Protein 5FOL (pdb70)

Organism: Cryptosporidium muris (strain RN66) (NCBI:txid441375)

Secondary structure (DSSP, 8-state):
---EEEEEEEEESS--HHHHHHHTT-EEEEEEEES-GGGGGG--EEEE-TT-EEEEEEE-----BS-HHHHHHH--EEEEE-HHHHHHHHHTTSS-EEE--SSS-TTS--EEE-EEEEEEHHHHTT-EEE-SS-S-S-EEEEE-SS--TTSTTSEEEE-TTT-HHHHHHHHHHHH-HHHHHHTT--GGG-PPP---EEBTTTBS-HHHHHHHHTT--STT-HHHHHHHHHHHHHHHHHH-EE-SSTTTTSBHHHHHHHHHHHHHHTTSEEEEE-

Nearest PDB structures (foldseek):
  5fol-assembly1_A  TM=1.004E+00  e=7.568E-63  Cryptosporidium muris RN66
  5fog-assembly4_B  TM=9.788E-01  e=1.312E-56  Cryptosporidium muris RN66
  5fog-assembly3_D  TM=9.801E-01  e=9.357E-56  Cryptosporidium muris RN66
  5fon-assembly1_A  TM=9.771E-01  e=1.124E-53  Cryptosporidium muris RN66
  5fog-assembly4_C-2  TM=9.565E-01  e=2.348E-53  Cryptosporidium muris RN66

InterPro domains:
  IPR001412 Aminoacyl-tRNA synthetase, class I, conserved site [PS00178] (61-72)
  IPR002300 Aminoacyl-tRNA synthetase, class Ia [PF00133] (33-145)
  IPR002300 Aminoacyl-tRNA synthetase, class Ia [PF00133] (173-796)
  IPR004493 Leucyl-tRNA synthetase, class Ia, archaeal/eukaryotic cytosolic [PTHR45794] (20-1126)
  IPR004493 Leucyl-tRNA synthetase, class Ia, archaeal/eukaryotic cytosolic [TIGR00395] (29-1125)
  IPR009008 Valyl/Leucyl/Isoleucyl-tRNA synthetase, editing domain [G3DSA:3.90.740.10] (254-549)
  IPR009008 Valyl/Leucyl/Isoleucyl-tRNA synthetase, edit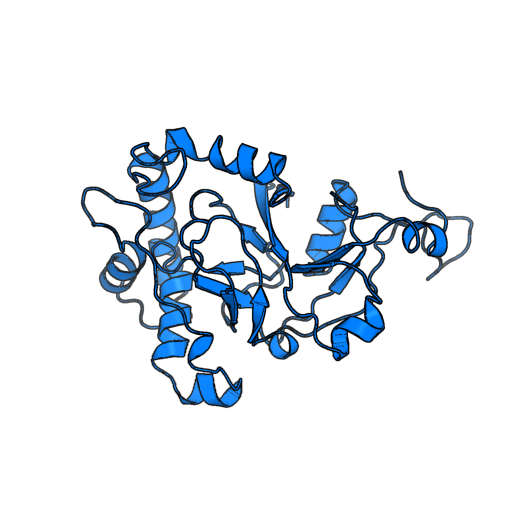ing domain [SSF50677] (276-543)
  IPR009080 Aminoacyl-tRNA synthetase, class Ia, anticodon-binding [SSF47323] (844-948)
  IPR013155 Methionyl/Valyl/Leucyl/Isoleucyl-tRNA synthetase, anticodon-binding [PF08264] (850-950)
  IPR014729 Rossmann-like alpha/beta/alpha sandwich fold [G3DSA:3.40.50.620] (29-794)

Solvent-accessible surface area: 13210 Å² total; per-residue (Å²): 118,110,96,87,10,2,0,0,14,0,83,4,112,127,64,38,136,82,2,22,51,79,1,152,85,32,70,1,21,0,0,0,14,21,68,28,2,1,7,1,15,0,0,0,1,0,0,0,34,5,120,3,77,0,1,2,0,0,0,72,64,173,206,61,20,103,121,105,119,45,0,40,137,86,1,81,6,0,5,0,0,4,78,88,0,0,49,33,0,8,160,69,50,20,2,1,18,19,36,17,223,103,105,72,111,115,115,152,123,47,52,68,16,4,45,30,23,108,2,104,0,86,87,0,22,10,11,22,0,41,18,5,72,13,96,58,99,53,1,31,0,0,1,9,75,55,18,56,40,127,124,4,1,2,2,52,9,0,7,0,0,3,28,2,20,8,39,0,0,6,59,6,0,110,90,90,73,154,25,53,132,147,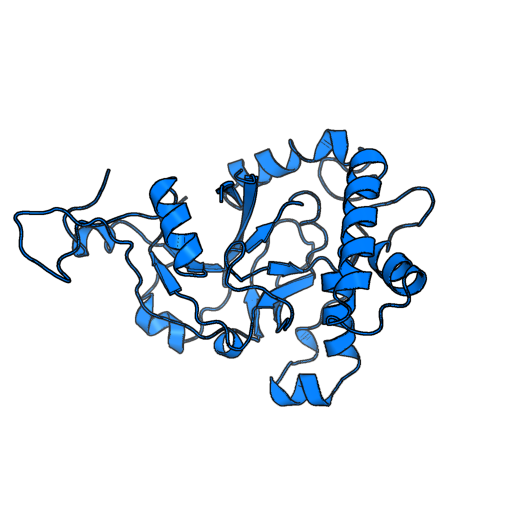26,82,12,112,110,117,32,26,32,95,41,34,73,0,0,53,0,90,73,48,25,77,58,1,0,64,76,2,0,85,105,56,147,6,125,22,7,102,37,83,74,85,2,110,97,0,88,101,52,5,79,140,56,0,55,124,81,0,38,0,53,113,42,176,32,60,55,66,75,0,46,86,0,18,89,78,1,24,88,38,0,57,167,85,11,100,0,47,84,0,74,57

Foldseek 3Di:
DKDKWKKFWWWQPDDDPVVCVQLPQATETEIATHPFLVLLQWFAAKEAAQQDKWFFFFWADLPAAADPVVSSVRTRYTYTFHLVQVVLCCVVRGGHWYQDDPDDDDPDGDTGTDTSDMDGLLVQFFGWTQGPNYPDRTATYDYDNPFDSVDTRRMHTAQQLQQLLNVQRLVCVVPDVVRCVVSVPDPVNRGDTDFWKQQPVQGRRNSVVQCVVLVPNHSPPVVSSVVSRVVSVVSQLVRIATCDDPRHRDRNVVCRVVSSVVCSVVSRIDIGMD

B-factor: mean 25.24, std 11.1, range [9.83, 73.79]

Radius of gyration: 19.18 Å; Cα contacts (8 Å, |Δi|>4): 604; chains: 1; bounding box: 37×43×65 Å

Structure (mmCIF, N/CA/C/O backbone):
data_5FOL
#
_entry.id   5FOL
#
_cell.length_a   64.957
_cell.length_b   64.957
_cell.length_c   167.292
_cell.angle_alpha   90.00
_cell.angle_beta   90.00
_cell.angle_gamma   90.00
#
_symmetry.space_group_name_H-M   'P 43 21 2'
#
loop_
_entity.id
_entity.type
_entity.pdbx_description
1 polymer 'LEUCYL-TRNA SYNTHETASE'
2 non-polymer 'PHOSPHATE ION'
3 non-polymer "2'-(L-ISOLEUCYL)AMINO-2'-DEOXYADENOSINE"
4 water water
#
loop_
_atom_site.group_PDB
_atom_site.id
_atom_site.type_symbol
_atom_site.label_atom_id
_atom_site.label_alt_id
_atom_site.label_comp_id
_atom_site.label_asym_id
_atom_site.label_entity_id
_atom_site.label_seq_id
_atom_site.pdbx_PDB_ins_code
_atom_site.Cartn_x
_atom_site.Cartn_y
_atom_site.Cartn_z
_atom_site.occupancy
_atom_site.B_iso_or_equiv
_atom_site.auth_seq_id
_atom_site.auth_comp_id
_atom_site.auth_asym_id
_atom_site.auth_atom_id
_atom_site.pdbx_PDB_model_num
ATOM 1 N N . GLY A 1 4 ? 2.550 11.626 7.621 1.00 47.31 254 GLY A N 1
ATOM 2 C CA . GLY A 1 4 ? 3.253 12.531 8.585 1.00 41.27 254 GLY A CA 1
ATOM 3 C C . GLY A 1 4 ? 4.669 12.078 8.923 1.00 37.34 254 GLY A C 1
ATOM 4 O O . GLY A 1 4 ? 4.842 11.121 9.685 1.00 38.29 254 GLY A O 1
ATOM 5 N N . PRO A 1 5 ? 5.695 12.752 8.371 1.00 31.80 255 PRO A N 1
ATOM 6 C CA . PRO A 1 5 ? 7.060 12.293 8.661 1.00 28.20 255 PRO A CA 1
ATOM 7 C C . PRO A 1 5 ? 7.570 12.540 10.097 1.00 23.25 255 PRO A C 1
ATOM 8 O O . PRO A 1 5 ? 7.065 13.388 10.828 1.00 20.94 255 PRO A O 1
ATOM 12 N N . GLN A 1 6 ? 8.591 11.772 10.470 1.00 23.35 256 GLN A N 1
ATOM 13 C CA . GLN A 1 6 ? 9.273 11.936 11.730 1.00 24.18 256 GLN A CA 1
ATOM 14 C C . GLN A 1 6 ? 10.727 12.275 11.489 1.00 22.08 256 GLN A C 1
ATOM 15 O O . GLN A 1 6 ? 11.295 11.890 10.472 1.00 21.97 256 GLN A O 1
ATOM 21 N N . GLU A 1 7 ? 11.289 13.041 12.393 1.00 19.03 257 GLU A N 1
ATOM 22 C CA . GLU A 1 7 ? 12.667 13.468 12.326 1.00 18.65 257 GLU A CA 1
ATOM 23 C C . GLU A 1 7 ? 13.469 12.546 13.254 1.00 18.74 257 GLU A C 1
ATOM 24 O O . GLU A 1 7 ? 13.071 12.326 14.414 1.00 21.77 257 GLU A O 1
ATOM 30 N N . TYR A 1 8 ? 14.544 11.995 12.725 1.00 15.10 258 TYR A N 1
ATOM 31 C CA . TYR A 1 8 ? 15.463 11.158 13.446 1.00 14.29 258 TYR A CA 1
ATOM 32 C C . TYR A 1 8 ? 16.844 11.821 13.427 1.00 12.72 258 TYR A C 1
ATOM 33 O O . TYR A 1 8 ? 17.128 12.718 12.620 1.00 12.08 258 TYR A O 1
ATOM 42 N N . THR A 1 9 ? 17.726 11.297 14.256 1.00 11.67 259 THR A N 1
ATOM 43 C CA . THR A 1 9 ? 19.136 11.540 14.112 1.00 11.89 259 THR A CA 1
ATOM 44 C C . THR A 1 9 ? 19.761 10.238 13.640 1.00 11.77 259 THR A C 1
ATOM 45 O O . THR A 1 9 ? 19.503 9.192 14.222 1.00 11.34 259 THR A O 1
ATOM 49 N N . LEU A 1 10 ? 20.499 10.280 12.538 1.00 10.56 260 LEU A N 1
ATOM 50 C CA . LEU A 1 10 ? 21.227 9.109 12.079 1.00 13.02 260 LEU A CA 1
ATOM 51 C C . LEU A 1 10 ? 22.590 9.166 12.752 1.00 12.71 260 LEU A C 1
ATOM 52 O O . LEU A 1 10 ? 23.268 10.154 12.577 1.00 14.47 260 LEU A O 1
ATOM 57 N N . ILE A 1 11 ? 22.953 8.128 13.460 1.00 11.39 261 ILE A N 1
ATOM 58 C CA . ILE A 1 11 ? 24.209 8.019 14.173 1.00 11.92 261 ILE A CA 1
ATOM 59 C C . ILE A 1 11 ? 25.153 7.166 13.340 1.00 11.97 261 ILE A C 1
ATOM 60 O O . ILE A 1 11 ? 24.748 6.054 12.919 1.00 12.13 261 ILE A O 1
ATOM 65 N N . LYS A 1 12 ? 26.371 7.671 13.098 1.00 11.33 262 LYS A N 1
ATOM 66 C CA . LYS A 1 12 ? 27.368 6.962 12.298 1.00 11.50 262 LYS A CA 1
ATOM 67 C C . LYS A 1 12 ? 28.325 6.211 13.239 1.00 11.58 262 LYS A C 1
ATOM 68 O O . LYS A 1 12 ? 28.959 6.848 14.088 1.00 10.51 262 LYS A O 1
ATOM 74 N N . LEU A 1 13 ? 28.318 4.870 13.158 1.00 11.37 263 LEU A N 1
ATOM 75 C CA . LEU A 1 13 ? 29.210 3.989 13.924 1.00 12.04 263 LEU A CA 1
ATOM 76 C C . LEU A 1 13 ? 30.261 3.460 12.976 1.00 12.03 263 LEU A C 1
ATOM 77 O O . LEU A 1 13 ? 29.944 2.731 12.012 1.00 10.41 263 LEU A O 1
ATOM 82 N N . LYS A 1 14 ? 31.493 3.897 13.199 1.00 12.59 264 LYS A N 1
ATOM 83 C CA . LYS A 1 14 ? 32.576 3.567 12.262 1.00 13.83 264 LYS A CA 1
ATOM 84 C C . LYS A 1 14 ? 33.041 2.128 12.436 1.00 14.01 264 LYS A C 1
ATOM 85 O O . LYS A 1 14 ? 33.396 1.751 13.549 1.00 12.74 264 LYS A O 1
ATOM 91 N N . ILE A 1 15 ? 33.069 1.329 11.364 1.00 14.48 265 ILE A N 1
ATOM 92 C CA . ILE A 1 15 ? 33.717 -0.017 11.444 1.00 17.28 265 ILE A CA 1
ATOM 93 C C . ILE A 1 15 ? 35.219 0.182 11.714 1.00 16.70 265 ILE A C 1
ATOM 94 O O . ILE A 1 15 ? 35.919 0.830 10.938 1.00 16.00 265 ILE A O 1
ATOM 99 N N . HIS A 1 16 ? 35.700 -0.342 12.850 1.00 17.58 266 HIS A N 1
ATOM 100 C CA . HIS A 1 16 ? 37.093 -0.176 13.255 1.00 19.07 266 HIS A CA 1
ATOM 101 C C . HIS A 1 16 ? 38.054 -1.172 12.548 1.00 20.64 266 HIS A C 1
ATOM 102 O O . HIS A 1 16 ? 39.221 -0.861 12.339 1.00 21.25 266 HIS A O 1
ATOM 109 N N . LEU A 1 17 ? 37.569 -2.375 12.300 1.00 22.18 267 LEU A N 1
ATOM 110 C CA . LEU A 1 17 ? 38.295 -3.401 11.519 1.00 24.47 267 LEU A CA 1
ATOM 111 C C . LEU A 1 17 ? 37.383 -3.962 10.461 1.00 22.39 267 LEU A C 1
ATOM 112 O O . LEU A 1 17 ? 36.431 -4.655 10.772 1.00 20.91 267 LEU A O 1
ATOM 117 N N . ILE A 1 18 ? 37.658 -3.655 9.206 1.00 24.65 268 ILE A N 1
ATOM 118 C CA . ILE A 1 18 ? 36.779 -4.057 8.110 1.00 25.64 268 ILE A CA 1
ATOM 119 C C . ILE A 1 18 ? 37.106 -5.502 7.754 1.00 26.72 268 ILE A C 1
ATOM 120 O O . ILE A 1 18 ? 38.254 -5.779 7.431 1.00 26.83 268 ILE A O 1
ATOM 125 N N . PRO A 1 19 ? 36.128 -6.413 7.836 1.00 26.62 269 PRO A N 1
ATOM 126 C CA . PRO A 1 19 ? 36.399 -7.811 7.477 1.00 30.35 269 PRO A CA 1
ATOM 127 C C . PRO A 1 19 ? 36.603 -7.995 5.956 1.00 33.91 269 PRO A C 1
ATOM 128 O O . PRO A 1 19 ? 36.099 -7.188 5.165 1.00 29.44 269 PRO A O 1
ATOM 132 N N . GLU A 1 20 ? 37.333 -9.042 5.544 1.00 39.71 270 GLU A N 1
ATOM 133 C CA . GLU A 1 20 ? 37.724 -9.189 4.116 1.00 41.82 270 GLU A CA 1
ATOM 134 C C . GLU A 1 20 ? 36.515 -9.301 3.198 1.00 37.90 270 GLU A C 1
ATOM 135 O O . GLU A 1 20 ? 36.506 -8.715 2.117 1.00 40.96 270 GLU A O 1
ATOM 141 N N . PHE A 1 21 ? 35.479 -10.017 3.630 1.00 35.82 271 PHE A N 1
ATOM 142 C CA . PHE A 1 21 ? 34.278 -10.146 2.812 1.00 36.07 271 PHE A CA 1
ATOM 143 C C . PHE A 1 21 ? 33.664 -8.769 2.422 1.00 38.04 271 PHE A C 1
ATOM 144 O O . PHE A 1 21 ? 33.094 -8.635 1.341 1.00 38.24 271 PHE A O 1
ATOM 152 N N . LEU A 1 22 ? 33.777 -7.753 3.289 1.00 35.48 272 LEU A N 1
ATOM 153 C CA . LEU A 1 22 ? 33.419 -6.355 2.919 1.00 32.90 272 LEU A CA 1
ATOM 154 C C . LEU A 1 22 ? 34.527 -5.631 2.162 1.00 29.65 272 LEU A C 1
ATOM 155 O O . LEU A 1 22 ? 34.242 -4.894 1.217 1.00 28.37 272 LEU A O 1
ATOM 160 N N . GLY A 1 23 ? 35.774 -5.811 2.587 1.00 30.24 273 GLY A N 1
ATOM 161 C CA . GLY A 1 23 ? 36.933 -5.080 2.051 1.00 30.99 273 GLY A CA 1
ATOM 162 C C . GLY A 1 23 ? 37.164 -5.249 0.558 1.00 33.35 273 GLY A C 1
ATOM 163 O O . GLY A 1 23 ? 37.546 -4.305 -0.145 1.00 31.12 273 GLY A O 1
ATOM 164 N N . SER A 1 24 ? 36.893 -6.439 0.049 1.00 33.72 274 SER A N 1
ATOM 165 C CA . SER A 1 24 ? 36.970 -6.651 -1.398 1.00 36.22 274 SER A CA 1
ATOM 166 C C . SER A 1 24 ? 35.928 -5.840 -2.203 1.00 36.66 274 SER A C 1
ATOM 167 O O . SER A 1 24 ? 36.168 -5.532 -3.371 1.00 39.34 274 SER A O 1
ATOM 170 N N . ILE A 1 25 ? 34.779 -5.508 -1.599 1.00 29.56 275 ILE A N 1
ATOM 171 C CA . ILE A 1 25 ? 33.749 -4.745 -2.279 1.00 27.38 275 ILE A CA 1
ATOM 172 C C . ILE A 1 25 ? 33.958 -3.240 -2.106 1.00 26.46 275 ILE A C 1
ATOM 173 O O . ILE A 1 25 ? 33.916 -2.496 -3.066 1.00 26.22 275 ILE A O 1
ATOM 178 N N . VAL A 1 26 ? 34.249 -2.797 -0.894 1.00 24.41 276 VAL A N 1
ATOM 179 C CA . VAL A 1 26 ? 34.353 -1.367 -0.643 1.00 25.53 276 VAL A CA 1
ATOM 180 C C . VAL A 1 26 ? 35.715 -0.796 -0.986 1.00 25.92 276 VAL A C 1
ATOM 181 O O . VAL A 1 26 ? 35.827 0.401 -1.113 1.00 24.24 276 VAL A O 1
ATOM 185 N N . LYS A 1 27 ? 36.725 -1.656 -1.144 1.00 30.03 277 LYS A N 1
ATOM 186 C CA . LYS A 1 27 ? 38.078 -1.272 -1.607 1.00 31.98 277 LYS A CA 1
ATOM 187 C C . LYS A 1 27 ? 38.703 -0.009 -1.020 1.00 30.47 277 LYS A C 1
ATOM 188 O O . LYS A 1 27 ? 38.902 0.964 -1.734 1.00 35.39 277 LYS A O 1
ATOM 194 N N . GLY A 1 28 ? 39.040 -0.029 0.258 1.00 31.21 278 GLY A N 1
ATOM 195 C CA . GLY A 1 28 ? 39.744 1.102 0.872 1.00 29.71 278 GLY A CA 1
ATOM 196 C C . GLY A 1 28 ? 38.862 2.197 1.483 1.00 28.33 278 GLY A C 1
ATOM 197 O O . GLY A 1 28 ? 39.359 3.060 2.177 1.00 27.98 278 GLY A O 1
ATOM 198 N N . ARG A 1 29 ? 37.564 2.186 1.199 1.00 23.60 279 ARG A N 1
ATOM 199 C CA . ARG A 1 29 ? 36.656 3.221 1.711 1.00 22.24 279 ARG A CA 1
ATOM 200 C C . ARG A 1 29 ? 36.381 3.060 3.219 1.00 21.21 279 ARG A C 1
ATOM 201 O O . ARG A 1 29 ? 36.423 1.960 3.731 1.00 20.80 279 ARG A O 1
ATOM 209 N N . GLU A 1 30 ? 36.154 4.172 3.912 1.00 20.25 280 GLU A N 1
ATOM 210 C CA . GLU A 1 30 ? 35.636 4.166 5.301 1.00 21.59 280 GLU A CA 1
ATOM 211 C C . GLU A 1 30 ? 34.229 3.601 5.285 1.00 19.45 280 GLU A C 1
ATOM 212 O O . GLU A 1 30 ? 33.441 3.973 4.406 1.00 18.70 280 GLU A O 1
ATOM 218 N N . VAL A 1 31 ? 33.875 2.790 6.262 1.00 15.92 281 VAL A N 1
ATOM 219 C CA . VAL A 1 31 ? 32.562 2.182 6.299 1.00 15.62 281 VAL A CA 1
ATOM 220 C C . VAL A 1 31 ? 31.925 2.447 7.644 1.00 15.06 281 VAL A C 1
ATOM 221 O O . VAL A 1 31 ? 32.556 2.223 8.698 1.00 15.43 281 VAL A O 1
ATOM 225 N N . PHE A 1 32 ? 30.675 2.916 7.606 1.00 13.81 282 PHE A N 1
ATOM 226 C CA . PHE A 1 32 ? 29.907 3.155 8.790 1.00 13.13 282 PHE A CA 1
ATOM 227 C C . PHE A 1 32 ? 28.652 2.352 8.762 1.00 12.94 282 PHE A C 1
ATOM 228 O O . PHE A 1 32 ? 28.039 2.222 7.703 1.00 11.68 282 PHE A O 1
ATOM 236 N N . VAL A 1 33 ? 28.253 1.805 9.915 1.00 12.10 283 VAL A N 1
ATOM 237 C CA . VAL A 1 33 ? 26.924 1.325 10.066 1.00 13.89 283 VAL A CA 1
ATOM 238 C C . VAL A 1 33 ? 26.124 2.494 10.606 1.00 13.51 283 VAL A C 1
ATOM 239 O O . VAL A 1 33 ? 26.524 3.159 11.537 1.00 13.68 283 VAL A O 1
ATOM 243 N N A VAL A 1 34 ? 24.983 2.763 10.004 0.60 13.31 284 VAL A N 1
ATOM 244 N N B VAL A 1 34 ? 24.946 2.699 10.058 0.40 13.03 284 VAL A N 1
ATOM 245 C CA A VAL A 1 34 ? 24.220 3.951 10.381 0.60 12.85 284 VAL A CA 1
ATOM 246 C CA B VAL A 1 34 ? 24.205 3.914 10.319 0.40 12.53 284 VAL A CA 1
ATOM 247 C C A VAL A 1 34 ? 22.890 3.559 10.996 0.60 12.67 284 VAL A C 1
ATOM 248 C C B VAL A 1 34 ? 22.867 3.576 10.967 0.40 12.44 284 VAL A C 1
ATOM 249 O O A VAL A 1 34 ? 22.178 2.695 10.478 0.60 12.34 284 VAL A O 1
ATOM 250 O O B VAL A 1 34 ? 22.112 2.762 10.431 0.40 12.15 284 VAL A O 1
ATOM 257 N N . CYS A 1 35 ? 22.587 4.195 12.109 1.00 11.83 285 CYS A N 1
ATOM 258 C CA . CYS A 1 35 ? 21.423 3.860 12.930 1.00 12.40 285 CYS A CA 1
ATOM 259 C C . CYS A 1 35 ? 20.527 5.056 13.115 1.00 12.94 285 CYS A C 1
ATOM 260 O O . CYS A 1 35 ? 21.031 6.138 13.432 1.00 13.54 285 CYS A O 1
ATOM 263 N N . ALA A 1 36 ? 19.191 4.866 13.060 1.00 11.56 286 ALA A N 1
ATOM 264 C CA . ALA A 1 36 ? 18.262 5.947 13.275 1.00 11.27 286 ALA A CA 1
ATOM 265 C C . ALA A 1 36 ? 17.819 5.958 14.741 1.00 12.42 286 ALA A C 1
ATOM 266 O O . ALA A 1 36 ? 17.486 4.933 15.294 1.00 13.71 286 ALA A O 1
ATOM 268 N N . THR A 1 37 ? 17.816 7.110 15.371 1.00 11.76 287 THR A N 1
ATOM 269 C CA . THR A 1 37 ? 17.353 7.203 16.759 1.00 11.44 287 THR A CA 1
ATOM 270 C C . THR A 1 37 ? 16.563 8.485 16.925 1.00 11.71 287 THR A C 1
ATOM 271 O O . THR A 1 37 ? 16.859 9.507 16.288 1.00 11.35 287 THR A O 1
ATOM 275 N N . LEU A 1 38 ? 15.590 8.441 17.849 1.00 13.26 288 LEU A N 1
ATOM 276 C CA . LEU A 1 38 ? 14.977 9.616 18.375 1.00 14.11 288 LEU A CA 1
ATOM 277 C C . LEU A 1 38 ? 15.702 10.198 19.595 1.00 14.71 288 LEU A C 1
ATOM 278 O O . LEU A 1 38 ? 15.296 11.261 20.065 1.00 13.99 288 LEU A O 1
ATOM 283 N N . ARG A 1 39 ? 16.713 9.497 20.128 1.00 14.00 289 ARG A N 1
ATOM 284 C CA . ARG A 1 39 ? 17.341 9.887 21.425 1.00 14.98 289 ARG A CA 1
ATOM 285 C C . ARG A 1 39 ? 18.861 10.078 21.354 1.00 14.05 289 ARG A C 1
ATOM 286 O O . ARG A 1 39 ? 19.631 9.319 21.980 1.00 14.37 289 ARG A O 1
ATOM 294 N N . PRO A 1 40 ? 19.292 11.125 20.623 1.00 12.92 290 PRO A N 1
ATOM 295 C CA . PRO A 1 40 ? 20.711 11.412 20.515 1.00 13.13 290 PRO A CA 1
ATOM 296 C C . PRO A 1 40 ? 21.396 11.660 21.884 1.00 13.65 290 PRO A C 1
ATOM 297 O O . PRO A 1 40 ? 22.606 11.375 22.036 1.00 14.49 290 PRO A O 1
ATOM 301 N N . GLU A 1 41 ? 20.634 12.151 22.845 1.00 13.48 291 GLU A N 1
ATOM 302 C CA . GLU A 1 41 ? 21.171 12.426 24.183 1.00 15.14 291 GLU A CA 1
ATOM 303 C C . GLU A 1 41 ? 21.620 11.186 24.971 1.00 15.08 291 GLU A C 1
ATOM 304 O O . GLU A 1 41 ? 22.305 11.337 25.991 1.00 16.01 291 GLU A O 1
ATOM 310 N N . THR A 1 42 ? 21.257 9.987 24.512 1.00 13.80 292 THR A N 1
ATOM 311 C CA . THR A 1 42 ? 21.619 8.753 25.191 1.00 13.13 292 THR A CA 1
ATOM 312 C C . THR A 1 42 ? 22.895 8.088 24.664 1.00 12.28 292 THR A C 1
ATOM 313 O O . THR A 1 42 ? 23.178 6.966 25.074 1.00 12.87 292 THR A O 1
ATOM 317 N N . MET A 1 43 ? 23.638 8.753 23.766 1.00 12.50 293 MET A N 1
ATOM 318 C CA . MET A 1 43 ? 24.789 8.138 23.115 1.00 11.89 293 MET A CA 1
ATOM 319 C C . MET A 1 43 ? 25.875 7.814 24.120 1.00 11.87 293 MET A C 1
ATOM 320 O O . MET A 1 43 ? 26.637 6.882 23.913 1.00 10.96 293 MET A O 1
ATOM 325 N N . TYR A 1 44 ? 25.891 8.543 25.237 1.00 11.69 294 TYR A N 1
ATOM 326 C CA . TYR A 1 44 ? 26.780 8.195 26.347 1.00 12.00 294 TYR A CA 1
ATOM 327 C C . TYR A 1 44 ? 26.653 6.782 26.864 1.00 12.18 294 TYR A C 1
ATOM 328 O O . TYR A 1 44 ? 27.585 6.311 27.534 1.00 12.95 294 TYR A O 1
ATOM 337 N N . GLY A 1 45 ? 25.498 6.145 26.678 1.00 11.45 295 GLY A N 1
ATOM 338 C CA . GLY A 1 45 ? 25.250 4.843 27.230 1.00 12.44 295 GLY A CA 1
ATOM 339 C C . GLY A 1 45 ? 25.289 3.673 26.264 1.00 12.83 295 GLY A C 1
ATOM 340 O O . GLY A 1 45 ? 24.909 2.567 26.645 1.00 12.78 295 GLY A O 1
ATOM 341 N N . GLN A 1 46 ? 25.784 3.878 25.042 1.00 12.80 296 GLN A N 1
ATOM 342 C CA . GLN A 1 46 ? 25.879 2.775 24.094 1.00 11.92 296 GLN A CA 1
ATOM 343 C C . GLN A 1 46 ? 26.827 1.664 24.553 1.00 12.80 296 GLN A C 1
ATOM 344 O O . GLN A 1 46 ? 27.991 1.923 24.917 1.00 11.99 296 GLN A O 1
ATOM 350 N N . THR A 1 47 ? 26.310 0.452 24.495 1.00 13.14 297 THR A N 1
ATOM 351 C CA . THR A 1 47 ? 27.021 -0.751 24.895 1.00 14.49 297 THR A CA 1
ATOM 352 C C . THR A 1 47 ? 27.318 -1.699 23.749 1.00 15.23 297 THR A C 1
ATOM 353 O O . THR A 1 47 ? 28.226 -2.514 23.828 1.00 15.13 297 THR A O 1
ATOM 357 N N . ASN A 1 48 ? 26.520 -1.599 22.695 1.00 14.73 298 ASN A N 1
ATOM 358 C CA . ASN A 1 48 ? 26.633 -2.467 21.526 1.00 15.14 298 ASN A CA 1
ATOM 359 C C . ASN A 1 48 ? 25.767 -1.854 20.413 1.00 15.13 298 ASN A C 1
ATOM 360 O O . ASN A 1 48 ? 25.112 -0.824 20.633 1.00 14.29 298 ASN A O 1
ATOM 365 N N . CYS A 1 49 ? 25.737 -2.514 19.251 1.00 15.35 299 CYS A N 1
ATOM 366 C CA . CYS A 1 49 ? 24.867 -2.152 18.129 1.00 15.09 299 CYS A CA 1
ATOM 367 C C . CYS A 1 49 ? 23.979 -3.379 17.854 1.00 15.98 299 CYS A C 1
ATOM 368 O O . CYS A 1 49 ? 24.378 -4.476 18.183 1.00 18.18 299 CYS A O 1
ATOM 371 N N . TRP A 1 50 ? 22.769 -3.166 17.337 1.00 15.99 300 TRP A N 1
ATOM 372 C CA . TRP A 1 50 ? 21.833 -4.233 16.984 1.00 16.31 300 TRP A CA 1
ATOM 373 C C . TRP A 1 50 ? 21.606 -4.295 15.468 1.00 17.57 300 TRP A C 1
ATOM 374 O O . TRP A 1 50 ? 21.525 -3.260 14.801 1.00 14.37 300 TRP A O 1
ATOM 385 N N . ILE A 1 51 ? 21.489 -5.516 14.949 1.00 17.26 301 ILE A N 1
ATOM 386 C CA . ILE A 1 51 ? 21.117 -5.760 13.596 1.00 19.28 301 ILE A CA 1
ATOM 387 C C . ILE A 1 51 ? 20.107 -6.954 13.563 1.00 21.38 301 ILE A C 1
ATOM 388 O O . ILE A 1 51 ? 20.050 -7.784 14.504 1.00 19.67 301 ILE A O 1
ATOM 393 N N . LEU A 1 52 ? 19.285 -6.993 12.529 1.00 22.07 302 LEU A N 1
ATOM 394 C CA . LEU A 1 52 ? 18.400 -8.128 12.276 1.00 22.07 302 LEU A CA 1
ATOM 395 C C . LEU A 1 52 ? 19.186 -9.184 11.506 1.00 21.50 302 LEU A C 1
ATOM 396 O O . LEU A 1 52 ? 19.538 -8.951 10.395 1.00 21.58 302 LEU A O 1
ATOM 401 N N . PRO A 1 53 ? 19.493 -10.356 12.115 1.00 22.95 303 PRO A N 1
ATOM 402 C CA . PRO A 1 53 ? 20.310 -11.399 11.470 1.00 23.21 303 PRO A CA 1
ATOM 403 C C . PRO A 1 53 ? 19.909 -11.759 10.016 1.00 20.65 303 PRO A C 1
ATOM 404 O O . PRO A 1 53 ? 20.789 -11.885 9.175 1.00 20.37 303 PRO A O 1
ATOM 408 N N . ASP A 1 54 ? 18.609 -11.845 9.741 1.00 23.58 304 ASP A N 1
ATOM 409 C CA . ASP A 1 54 ? 18.107 -12.129 8.397 1.00 26.12 304 ASP A CA 1
ATOM 410 C C . ASP A 1 54 ? 17.798 -10.874 7.573 1.00 25.11 304 ASP A C 1
ATOM 411 O O . ASP A 1 54 ? 17.339 -10.975 6.439 1.00 23.16 304 ASP A O 1
ATOM 416 N N . GLY A 1 55 ? 18.054 -9.688 8.126 1.00 23.47 305 GLY A N 1
ATOM 417 C CA . GLY A 1 55 ? 17.890 -8.451 7.360 1.00 21.90 305 GLY A CA 1
ATOM 418 C C . GLY A 1 55 ? 18.932 -8.412 6.287 1.00 18.78 305 GLY A C 1
ATOM 419 O O . GLY A 1 55 ? 20.066 -8.843 6.481 1.00 19.56 305 GLY A O 1
ATOM 420 N N . GLU A 1 56 ? 18.555 -7.905 5.123 1.00 21.17 306 GLU A N 1
ATOM 421 C CA . GLU A 1 56 ? 19.460 -7.819 4.010 1.00 19.83 306 GLU A CA 1
ATOM 422 C C . GLU A 1 56 ? 19.704 -6.313 3.760 1.00 20.83 306 GLU A C 1
ATOM 423 O O . GLU A 1 56 ? 18.769 -5.591 3.458 1.00 21.79 306 GLU A O 1
ATOM 429 N N . TYR A 1 57 ? 20.951 -5.885 3.910 1.00 17.12 307 TYR A N 1
ATOM 430 C CA . TYR A 1 57 ? 21.332 -4.493 3.954 1.00 17.56 307 TYR A CA 1
ATOM 431 C C . TYR A 1 57 ? 22.156 -4.154 2.727 1.00 16.87 307 TYR A C 1
ATOM 432 O O . TYR A 1 57 ? 22.774 -5.056 2.131 1.00 17.18 307 TYR A O 1
ATOM 441 N N . ASP A 1 58 ? 22.176 -2.867 2.341 1.00 15.32 308 ASP A N 1
ATOM 442 C CA . ASP A 1 58 ? 23.032 -2.423 1.243 1.00 15.86 308 ASP A CA 1
ATOM 443 C C . ASP A 1 58 ? 24.313 -1.814 1.715 1.00 15.32 308 ASP A C 1
ATOM 444 O O . ASP A 1 58 ? 24.390 -1.267 2.825 1.00 15.79 308 ASP A O 1
ATOM 449 N N . LEU A 1 59 ? 25.331 -1.907 0.880 1.00 14.88 309 LEU A N 1
ATOM 450 C CA . LEU A 1 59 ? 26.571 -1.148 1.016 1.00 14.89 309 LEU A CA 1
ATOM 451 C C . LEU A 1 59 ? 26.502 0.104 0.136 1.00 15.06 309 LEU A C 1
ATOM 452 O O . LEU A 1 59 ? 26.799 0.058 -1.035 1.00 14.58 309 LEU A O 1
ATOM 457 N N . VAL A 1 60 ? 26.081 1.230 0.724 1.00 14.48 310 VAL A N 1
ATOM 458 C CA . VAL A 1 60 ? 25.696 2.430 -0.066 1.00 13.30 310 VAL A CA 1
ATOM 459 C C . VAL A 1 60 ? 26.824 3.412 -0.131 1.00 12.76 310 VAL A C 1
ATOM 460 O O . VAL A 1 60 ? 27.329 3.848 0.904 1.00 12.46 310 VAL A O 1
ATOM 464 N N . LEU A 1 61 ? 27.199 3.832 -1.335 1.00 13.89 311 LEU A N 1
ATOM 465 C CA . LEU A 1 61 ? 28.229 4.861 -1.452 1.00 14.28 311 LEU A CA 1
ATOM 466 C C . LEU A 1 61 ? 27.651 6.175 -0.858 1.00 13.87 311 LEU A C 1
ATOM 467 O O . LEU A 1 61 ? 26.548 6.520 -1.160 1.00 13.17 311 LEU A O 1
ATOM 472 N N . ALA A 1 62 ? 28.417 6.893 -0.045 1.00 14.90 312 ALA A N 1
ATOM 473 C CA . ALA A 1 62 ? 27.937 8.064 0.695 1.00 14.76 312 ALA A CA 1
ATOM 474 C C . ALA A 1 62 ? 28.881 9.235 0.491 1.00 16.62 312 ALA A C 1
ATOM 475 O O . ALA A 1 62 ? 30.055 9.051 0.169 1.00 14.96 312 ALA A O 1
ATOM 477 N N . PHE A 1 63 ? 28.364 10.439 0.693 1.00 18.22 313 PHE A N 1
ATOM 478 C CA . PHE A 1 63 ? 29.206 11.642 0.645 1.00 19.59 313 PHE A CA 1
ATOM 479 C C . PHE A 1 63 ? 30.122 11.676 1.870 1.00 20.43 313 PHE A C 1
ATOM 480 O O . PHE A 1 63 ? 29.726 11.247 2.979 1.00 20.53 313 PHE A O 1
ATOM 488 N N . ASP A 1 64 ? 31.354 12.137 1.658 1.00 22.43 314 ASP A N 1
ATOM 489 C CA . ASP A 1 64 ? 32.350 12.293 2.712 1.00 25.57 314 ASP A CA 1
ATOM 490 C C . ASP A 1 64 ? 31.932 13.482 3.554 1.00 28.15 314 ASP A C 1
ATOM 491 O O . ASP A 1 64 ? 31.215 14.359 3.092 1.00 29.32 314 ASP A O 1
ATOM 496 N N . GLN A 1 65 ? 32.391 13.517 4.783 1.00 34.83 315 GLN A N 1
ATOM 497 C CA . GLN A 1 65 ? 31.925 14.502 5.766 1.00 40.92 315 GLN A CA 1
ATOM 498 C C . GLN A 1 65 ? 31.770 15.953 5.248 1.00 44.20 315 GLN A C 1
ATOM 499 O O . GLN A 1 65 ? 32.691 16.516 4.640 1.00 49.00 315 GLN A O 1
ATOM 505 N N . LYS A 1 80 ? 22.070 17.944 -7.109 1.00 41.91 330 LYS A N 1
ATOM 506 C CA . LYS A 1 80 ? 22.889 17.410 -8.218 1.00 45.30 330 LYS A CA 1
ATOM 507 C C . LYS A 1 80 ? 23.096 15.866 -8.299 1.00 39.39 330 LYS A C 1
ATOM 508 O O . LYS A 1 80 ? 23.531 15.204 -7.355 1.00 35.64 330 LYS A O 1
ATOM 514 N N . ILE A 1 81 ? 22.837 15.334 -9.486 1.00 35.44 331 ILE A N 1
ATOM 515 C CA . ILE A 1 81 ? 22.751 13.908 -9.730 1.00 29.24 331 ILE A CA 1
ATOM 516 C C . ILE A 1 81 ? 23.894 13.640 -10.692 1.00 28.07 331 ILE A C 1
ATOM 517 O O . ILE A 1 81 ? 24.054 14.327 -11.695 1.00 27.14 331 ILE A O 1
ATOM 522 N N . PHE A 1 82 ? 24.718 12.657 -10.377 1.00 24.83 332 PHE A N 1
ATOM 523 C CA . PHE A 1 82 ? 25.912 12.381 -11.176 1.00 24.01 332 PHE A CA 1
ATOM 524 C C . PHE A 1 82 ? 25.562 11.622 -12.462 1.00 23.50 332 PHE A C 1
ATOM 525 O O . PHE A 1 82 ? 24.621 10.834 -12.498 1.00 20.75 332 PHE A O 1
ATOM 533 N N . ASP A 1 83 ? 26.292 11.890 -13.545 1.00 23.04 333 ASP A N 1
ATOM 534 C CA . ASP A 1 83 ? 26.027 11.216 -14.821 1.00 23.47 333 ASP A CA 1
ATOM 535 C C . ASP A 1 83 ? 26.774 9.922 -14.917 1.00 21.87 333 ASP A C 1
ATOM 536 O O . ASP A 1 83 ? 26.292 8.972 -15.579 1.00 23.33 333 ASP A O 1
ATOM 541 N N . LYS A 1 84 ? 27.916 9.843 -14.251 1.00 19.91 334 LYS A N 1
ATOM 542 C CA . LYS A 1 84 ? 28.729 8.672 -14.341 1.00 21.17 334 LYS A CA 1
ATOM 543 C C . LYS A 1 84 ? 28.967 8.019 -12.982 1.00 19.76 334 LYS A C 1
ATOM 544 O O . LYS A 1 84 ? 29.361 8.685 -12.031 1.00 18.75 334 LYS A O 1
ATOM 550 N N . TYR A 1 85 ? 28.778 6.701 -12.958 1.00 18.24 335 TYR A N 1
ATOM 551 C CA . TYR A 1 85 ? 29.166 5.805 -11.857 1.00 18.26 335 TYR A CA 1
ATOM 552 C C . TYR A 1 85 ? 30.620 5.966 -11.476 1.00 18.82 335 TYR A C 1
ATOM 553 O O . TYR A 1 85 ? 30.952 6.098 -10.302 1.00 17.79 335 TYR A O 1
ATOM 562 N N . GLU A 1 86 ? 31.483 6.018 -12.485 1.00 17.78 336 GLU A N 1
ATOM 563 C CA . GLU A 1 86 ? 32.934 6.159 -12.242 1.00 19.21 336 GLU A CA 1
ATOM 564 C C . GLU A 1 86 ? 33.299 7.439 -11.473 1.00 19.30 336 GLU A C 1
ATOM 565 O O . GLU A 1 86 ? 34.181 7.394 -10.620 1.00 18.93 336 GLU A O 1
ATOM 571 N N . ASP A 1 87 ? 32.661 8.564 -11.802 1.00 20.07 337 ASP A N 1
ATOM 572 C CA . ASP A 1 87 ? 32.964 9.813 -11.115 1.00 23.00 337 ASP A CA 1
ATOM 573 C C . ASP A 1 87 ? 32.492 9.749 -9.697 1.00 22.16 337 ASP A C 1
ATOM 574 O O . ASP A 1 87 ? 33.167 10.241 -8.808 1.00 24.07 337 ASP A O 1
ATOM 579 N N . THR A 1 88 ? 31.338 9.141 -9.469 1.00 21.33 338 THR A N 1
ATOM 580 C CA . THR A 1 88 ? 30.818 9.049 -8.143 1.00 22.91 338 THR A CA 1
ATOM 581 C C . THR A 1 88 ? 31.729 8.159 -7.290 1.00 20.31 338 THR A C 1
ATOM 582 O O . THR A 1 88 ? 32.046 8.507 -6.141 1.00 21.68 338 THR A O 1
ATOM 586 N N . MET A 1 89 ? 32.181 7.047 -7.878 1.00 18.22 339 MET A N 1
ATOM 587 C CA . MET A 1 89 ? 33.094 6.136 -7.216 1.00 19.38 339 MET A CA 1
ATOM 588 C C . MET A 1 89 ? 34.432 6.805 -6.856 1.00 21.59 339 MET A C 1
ATOM 589 O O . MET A 1 89 ? 34.975 6.501 -5.815 1.00 21.07 339 MET A O 1
ATOM 594 N N A LYS A 1 90 ? 34.933 7.715 -7.698 0.50 22.76 340 LYS A N 1
ATOM 595 N N B LYS A 1 90 ? 34.930 7.712 -7.704 0.50 23.53 340 LYS A N 1
ATOM 596 C CA A LYS A 1 90 ? 36.204 8.400 -7.404 0.50 24.95 340 LYS A CA 1
ATOM 597 C CA B LYS A 1 90 ? 36.195 8.418 -7.424 0.50 26.55 340 LYS A CA 1
ATOM 598 C C A LYS A 1 90 ? 36.003 9.487 -6.348 0.50 25.41 340 LYS A C 1
ATOM 599 C C B LYS A 1 90 ? 35.997 9.478 -6.345 0.50 26.35 340 LYS A C 1
ATOM 600 O O A LYS A 1 90 ? 36.909 9.748 -5.583 0.50 28.79 340 LYS A O 1
ATOM 601 O O B LYS A 1 90 ? 36.892 9.701 -5.554 0.50 29.90 340 LYS A O 1
ATOM 612 N N . GLU A 1 91 ? 34.826 10.112 -6.307 1.00 24.93 341 GLU A N 1
ATOM 613 C CA . GLU A 1 91 ? 34.575 11.240 -5.391 1.00 28.20 341 GLU A CA 1
ATOM 614 C C . GLU A 1 91 ? 34.119 10.891 -3.987 1.00 26.15 341 GLU A C 1
ATOM 615 O O . GLU A 1 91 ? 34.135 11.759 -3.083 1.00 23.48 341 GLU A O 1
ATOM 621 N N . CYS A 1 92 ? 33.663 9.656 -3.805 1.00 24.12 342 CYS A N 1
ATOM 622 C CA . CYS A 1 92 ? 33.085 9.245 -2.550 1.00 21.21 342 CYS A CA 1
ATOM 623 C C . CYS A 1 92 ? 33.974 8.159 -1.960 1.00 20.86 342 CYS A C 1
ATOM 624 O O . CYS A 1 92 ? 34.180 7.131 -2.564 1.00 20.25 342 CYS A O 1
ATOM 627 N N . ASN A 1 93 ? 34.480 8.402 -0.749 1.00 19.46 343 ASN A N 1
ATOM 628 C CA . ASN A 1 93 ? 35.386 7.494 -0.076 1.00 20.33 343 ASN A CA 1
ATOM 629 C C . ASN A 1 93 ? 34.723 6.849 1.152 1.00 19.23 343 ASN A C 1
ATOM 630 O O . ASN A 1 93 ? 35.401 6.381 2.062 1.00 18.44 343 ASN A O 1
ATOM 635 N N . THR A 1 94 ? 33.396 6.855 1.175 1.00 19.16 344 THR A N 1
ATOM 636 C CA . THR A 1 94 ? 32.648 6.465 2.360 1.00 18.55 344 THR A CA 1
ATOM 637 C C . THR A 1 94 ? 31.515 5.545 1.914 1.00 17.33 344 THR A C 1
ATOM 638 O O . THR A 1 94 ? 30.887 5.768 0.873 1.00 16.51 344 THR A O 1
ATOM 642 N N . VAL A 1 95 ? 31.261 4.526 2.719 1.00 15.14 345 VAL A N 1
ATOM 643 C CA . VAL A 1 95 ? 30.132 3.635 2.535 1.00 15.34 345 VAL A CA 1
ATOM 644 C C . VAL A 1 95 ? 29.289 3.603 3.823 1.00 13.32 345 VAL A C 1
ATOM 645 O O . VAL A 1 95 ? 29.834 3.514 4.920 1.00 12.90 345 VAL A O 1
ATOM 649 N N . TYR A 1 96 ? 27.978 3.612 3.660 1.00 12.18 346 TYR A N 1
ATOM 650 C CA . TYR A 1 96 ? 27.020 3.414 4.732 1.00 11.81 346 TYR A CA 1
ATOM 651 C C . TYR A 1 96 ? 26.310 2.074 4.566 1.00 11.85 346 TYR A C 1
ATOM 652 O O . TYR A 1 96 ? 25.800 1.766 3.503 1.00 10.99 346 TYR A O 1
ATOM 661 N N . ILE A 1 97 ? 26.319 1.270 5.618 1.00 10.93 347 ILE A N 1
ATOM 662 C CA . ILE A 1 97 ? 25.500 0.070 5.659 1.00 11.62 347 ILE A CA 1
ATOM 663 C C . ILE A 1 97 ? 24.153 0.434 6.210 1.00 11.73 347 ILE A C 1
ATOM 664 O O . ILE A 1 97 ? 24.063 0.926 7.329 1.00 11.47 347 ILE A O 1
ATOM 669 N N . CYS A 1 98 ? 23.110 0.163 5.427 1.00 11.23 348 CYS A N 1
ATOM 670 C CA . CYS A 1 98 ? 21.749 0.515 5.763 1.00 12.34 348 CYS A CA 1
ATOM 671 C C . CYS A 1 98 ? 20.801 -0.192 4.831 1.00 12.35 348 CYS A C 1
ATOM 672 O O . CYS A 1 98 ? 21.221 -0.705 3.792 1.00 12.62 348 CYS A O 1
ATOM 675 N N . SER A 1 99 ? 19.529 -0.171 5.191 1.00 13.70 349 SER A N 1
ATOM 676 C CA . SER A 1 99 ? 18.480 -0.711 4.315 1.00 13.78 349 SER A CA 1
ATOM 677 C C . SER A 1 99 ? 18.370 0.122 3.020 1.00 14.62 349 SER A C 1
ATOM 678 O O . SER A 1 99 ? 18.551 1.360 3.004 1.00 13.94 349 SER A O 1
ATOM 681 N N . GLU A 1 100 ? 18.011 -0.524 1.913 1.00 15.04 350 GLU A N 1
ATOM 682 C CA . GLU A 1 100 ? 17.938 0.223 0.648 1.00 15.84 350 GLU A CA 1
ATOM 683 C C . GLU A 1 100 ? 16.923 1.317 0.724 1.00 15.42 350 GLU A C 1
ATOM 684 O O . GLU A 1 100 ? 17.075 2.390 0.138 1.00 15.53 350 GLU A O 1
ATOM 690 N N . ARG A 1 101 ? 15.837 1.001 1.419 1.00 16.02 351 ARG A N 1
ATOM 691 C CA . ARG A 1 101 ? 14.741 1.912 1.655 1.00 17.21 351 ARG A CA 1
ATOM 692 C C . ARG A 1 101 ? 15.235 3.244 2.286 1.00 15.44 351 ARG A C 1
ATOM 693 O O . ARG A 1 101 ? 14.934 4.357 1.823 1.00 16.20 351 ARG A O 1
ATOM 701 N N . SER A 1 102 ? 16.001 3.115 3.341 1.00 13.97 352 SER A N 1
ATOM 702 C CA . SER A 1 102 ? 16.519 4.313 4.027 1.00 12.21 352 SER A CA 1
ATOM 703 C C . SER A 1 102 ? 17.536 5.062 3.123 1.00 12.41 352 SER A C 1
ATOM 704 O O . SER A 1 102 ? 17.591 6.294 3.130 1.00 11.97 352 SER A O 1
ATOM 707 N N . ALA A 1 103 ? 18.335 4.300 2.378 1.00 12.25 353 ALA A N 1
ATOM 708 C CA . ALA A 1 103 ? 19.308 4.858 1.413 1.00 12.29 353 ALA A CA 1
ATOM 709 C C . ALA A 1 103 ? 18.658 5.817 0.390 1.00 12.58 353 ALA A C 1
ATOM 710 O O . ALA A 1 103 ? 19.158 6.887 0.131 1.00 10.98 353 ALA A O 1
ATOM 712 N N . TYR A 1 104 ? 17.486 5.447 -0.140 1.00 13.56 354 TYR A N 1
ATOM 713 C CA . TYR A 1 104 ? 16.733 6.328 -1.017 1.00 14.67 354 TYR A CA 1
ATOM 714 C C . TYR A 1 104 ? 16.289 7.569 -0.314 1.00 14.68 354 TYR A C 1
ATOM 715 O O . TYR A 1 104 ? 16.422 8.638 -0.857 1.00 13.91 354 TYR A O 1
ATOM 724 N N . ASN A 1 105 ? 15.784 7.435 0.923 1.00 15.09 355 ASN A N 1
ATOM 725 C CA . ASN A 1 105 ? 15.431 8.617 1.693 1.00 14.55 355 ASN A CA 1
ATOM 726 C C . ASN A 1 105 ? 16.632 9.502 1.925 1.00 12.55 355 ASN A C 1
ATOM 727 O O . ASN A 1 105 ? 16.533 10.704 1.742 1.00 13.57 355 ASN A O 1
ATOM 732 N N . MET A 1 106 ? 17.758 8.922 2.307 1.00 11.77 356 MET A N 1
ATOM 733 C CA . MET A 1 106 ? 19.028 9.659 2.390 1.00 11.96 356 MET A CA 1
ATOM 734 C C . MET A 1 106 ? 19.378 10.383 1.102 1.00 10.84 356 MET A C 1
ATOM 735 O O . MET A 1 106 ? 19.715 11.556 1.138 1.00 11.35 356 MET A O 1
ATOM 740 N N . ALA A 1 107 ? 19.242 9.714 -0.031 1.00 11.24 357 ALA A N 1
ATOM 741 C CA . ALA A 1 107 ? 19.537 10.318 -1.337 1.00 12.01 357 ALA A CA 1
ATOM 742 C C . ALA A 1 107 ? 18.666 11.518 -1.675 1.00 13.39 357 ALA A C 1
ATOM 743 O O . ALA A 1 107 ? 19.178 12.533 -2.128 1.00 13.94 357 ALA A O 1
ATOM 745 N N . TYR A 1 108 ? 17.374 11.424 -1.410 1.00 14.61 358 TYR A N 1
ATOM 746 C CA . TYR A 1 108 ? 16.472 12.571 -1.587 1.00 17.18 358 TYR A CA 1
ATOM 747 C C . TYR A 1 108 ? 16.862 13.769 -0.751 1.00 16.71 358 TYR A C 1
ATOM 748 O O . TYR A 1 108 ? 16.679 14.923 -1.189 1.00 17.06 358 TYR A O 1
ATOM 757 N N . GLN A 1 109 ? 17.441 13.493 0.423 1.00 15.40 359 GLN A N 1
ATOM 758 C CA . GLN A 1 109 ? 17.837 14.477 1.426 1.00 15.29 359 GLN A CA 1
ATOM 759 C C . GLN A 1 109 ? 19.280 14.916 1.307 1.00 14.04 359 GLN A C 1
ATOM 760 O O . GLN A 1 109 ? 19.791 15.617 2.170 1.00 16.08 359 GLN A O 1
ATOM 766 N N . GLY A 1 110 ? 19.947 14.496 0.236 1.00 14.84 360 GLY A N 1
ATOM 767 C CA . GLY A 1 110 ? 21.338 14.878 -0.010 1.00 14.68 360 GLY A CA 1
ATOM 768 C C . GLY A 1 110 ? 22.443 14.211 0.783 1.00 14.19 360 GLY A C 1
ATOM 769 O O . GLY A 1 110 ? 23.579 14.656 0.725 1.00 16.42 360 GLY A O 1
ATOM 770 N N . ILE A 1 111 ? 22.159 13.100 1.461 1.00 12.44 361 ILE A N 1
ATOM 771 C CA . ILE A 1 111 ? 23.131 12.432 2.312 1.00 12.20 361 ILE A CA 1
ATOM 772 C C . ILE A 1 111 ? 24.038 11.438 1.550 1.00 12.75 361 ILE A C 1
ATOM 773 O O . ILE A 1 111 ? 25.160 11.178 1.946 1.00 12.46 361 ILE A O 1
ATOM 778 N N . VAL A 1 112 ? 23.512 10.832 0.516 1.00 12.09 362 VAL A N 1
ATOM 779 C CA . VAL A 1 112 ? 24.284 9.933 -0.356 1.00 12.35 362 VAL A CA 1
ATOM 780 C C . VAL A 1 112 ? 24.029 10.390 -1.797 1.00 13.34 362 VAL A C 1
ATOM 781 O O . VAL A 1 112 ? 22.939 10.921 -2.107 1.00 13.22 362 VAL A O 1
ATOM 785 N N . PRO A 1 113 ? 24.982 10.136 -2.738 1.00 13.94 363 PRO A N 1
ATOM 786 C CA . PRO A 1 113 ? 24.818 10.515 -4.142 1.00 14.60 363 PRO A CA 1
ATOM 787 C C . PRO A 1 113 ? 23.787 9.706 -4.883 1.00 13.59 363 PRO A C 1
ATOM 788 O O . PRO A 1 113 ? 23.545 8.548 -4.544 1.00 13.64 363 PRO A O 1
ATOM 792 N N . LEU A 1 114 ? 23.172 10.322 -5.878 1.00 13.04 364 LEU A N 1
ATOM 793 C CA . LEU A 1 114 ? 22.429 9.621 -6.903 1.00 13.13 364 LEU A CA 1
ATOM 794 C C . LEU A 1 114 ? 23.179 9.668 -8.221 1.00 14.88 364 LEU A C 1
ATOM 795 O O . LEU A 1 114 ? 23.941 10.615 -8.493 1.00 15.37 364 LEU A O 1
ATOM 800 N N . ILE A 1 115 ? 22.965 8.651 -9.051 1.00 14.46 365 ILE A N 1
ATOM 801 C CA . ILE A 1 115 ? 23.457 8.678 -10.428 1.00 15.78 365 ILE A CA 1
ATOM 802 C C . ILE A 1 115 ? 22.336 8.503 -11.403 1.00 15.26 365 ILE A C 1
ATOM 803 O O . ILE A 1 115 ? 21.273 8.036 -11.038 1.00 15.89 365 ILE A O 1
ATOM 808 N N . HIS A 1 116 ? 22.547 8.937 -12.658 1.00 15.56 366 HIS A N 1
ATOM 809 C CA . HIS A 1 116 ? 21.624 8.634 -13.745 1.00 16.45 366 HIS A CA 1
ATOM 810 C C . HIS A 1 116 ? 21.913 7.218 -14.175 1.00 17.65 366 HIS A C 1
ATOM 811 O O . HIS A 1 116 ? 22.905 6.955 -14.845 1.00 17.69 366 HIS A O 1
ATOM 818 N N . GLY A 1 117 ? 21.067 6.319 -13.716 1.00 17.15 367 GLY A N 1
ATOM 819 C CA . GLY A 1 117 ? 21.229 4.892 -13.932 1.00 17.05 367 GLY A CA 1
ATOM 820 C C . GLY A 1 117 ? 21.165 4.437 -15.370 1.00 17.00 367 GLY A C 1
ATOM 821 O O . GLY A 1 117 ? 20.506 5.059 -16.209 1.00 17.32 367 GLY A O 1
ATOM 822 N N . ARG A 1 118 ? 21.908 3.373 -15.642 1.00 17.20 368 ARG A N 1
ATOM 823 C CA . ARG A 1 118 ? 21.945 2.740 -16.961 1.00 19.34 368 ARG A CA 1
ATOM 824 C C . ARG A 1 118 ? 21.338 1.341 -16.955 1.00 20.45 368 ARG A C 1
ATOM 825 O O . ARG A 1 118 ? 21.474 0.620 -17.934 1.00 20.55 368 ARG A O 1
ATOM 833 N N . GLU A 1 119 ? 20.672 0.951 -15.878 1.00 21.69 369 GLU A N 1
ATOM 834 C CA . GLU A 1 119 ? 20.291 -0.448 -15.662 1.00 24.05 369 GLU A CA 1
ATOM 835 C C . GLU A 1 119 ? 19.012 -0.865 -16.380 1.00 23.56 369 GLU A C 1
ATOM 836 O O . GLU A 1 119 ? 18.711 -2.046 -16.418 1.00 21.98 369 GLU A O 1
ATOM 842 N N . GLN A 1 120 ? 18.262 0.088 -16.932 1.00 23.62 370 GLN A N 1
ATOM 843 C CA . GLN A 1 120 ? 17.041 -0.215 -17.690 1.00 24.53 370 GLN A CA 1
ATOM 844 C C . GLN A 1 120 ? 16.727 0.931 -18.649 1.00 24.63 370 GLN A C 1
ATOM 845 O O . GLN A 1 120 ? 17.256 2.017 -18.502 1.00 23.11 370 GLN A O 1
ATOM 851 N N . GLY A 1 121 ? 15.859 0.658 -19.610 1.00 26.30 371 GLY A N 1
ATOM 852 C CA . GLY A 1 121 ? 15.458 1.647 -20.605 1.00 29.57 371 GLY A CA 1
ATOM 853 C C . GLY A 1 121 ? 16.618 2.183 -21.407 1.00 29.99 371 GLY A C 1
ATOM 854 O O . GLY A 1 121 ? 17.664 1.534 -21.529 1.00 28.21 371 GLY A O 1
ATOM 855 N N . VAL A 1 122 ? 16.420 3.380 -21.966 1.00 30.47 372 VAL A N 1
ATOM 856 C CA . VAL A 1 122 ? 17.417 4.017 -22.817 1.00 29.08 372 VAL A CA 1
ATOM 857 C C . VAL A 1 122 ? 17.638 5.457 -22.393 1.00 27.59 372 VAL A C 1
ATOM 858 O O . VAL A 1 122 ? 16.987 5.934 -21.474 1.00 26.44 372 VAL A O 1
ATOM 862 N N . SER A 1 123 ? 18.544 6.139 -23.087 1.00 26.26 373 SER A N 1
ATOM 863 C CA . SER A 1 123 ? 19.026 7.459 -22.713 1.00 27.25 373 SER A CA 1
ATOM 864 C C . SER A 1 123 ? 17.975 8.588 -22.711 1.00 24.77 373 SER A C 1
ATOM 865 O O . SER A 1 123 ? 18.279 9.693 -22.254 1.00 28.45 373 SER A O 1
ATOM 868 N N . ASP A 1 124 ? 16.774 8.331 -23.231 1.00 24.82 374 ASP A N 1
ATOM 869 C CA . ASP A 1 124 ? 15.726 9.362 -23.361 1.00 24.01 374 ASP A CA 1
ATOM 870 C C . ASP A 1 124 ? 15.052 9.726 -22.023 1.00 23.99 374 ASP A C 1
ATOM 871 O O . ASP A 1 124 ? 14.344 10.723 -21.930 1.00 20.88 374 ASP A O 1
ATOM 876 N N . LYS A 1 125 ? 15.289 8.911 -20.995 1.00 26.14 375 LYS A N 1
ATOM 877 C CA . LYS A 1 125 ? 14.831 9.216 -19.637 1.00 28.43 375 LYS A CA 1
ATOM 878 C C . LYS A 1 125 ? 15.994 9.133 -18.644 1.00 28.07 375 LYS A C 1
ATOM 879 O O . LYS A 1 125 ? 16.866 8.296 -18.782 1.00 31.15 375 LYS A O 1
ATOM 885 N N . LEU A 1 126 ? 15.966 10.003 -17.652 1.00 27.01 376 LEU A N 1
ATOM 886 C CA . LEU A 1 126 ? 16.928 10.015 -16.580 1.00 28.69 376 LEU A CA 1
ATOM 887 C C . LEU A 1 126 ? 16.294 9.331 -15.366 1.00 24.89 376 LEU A C 1
ATOM 888 O O . LEU A 1 126 ? 15.223 9.712 -14.903 1.00 22.73 376 LEU A O 1
ATOM 893 N N . LEU A 1 127 ? 16.946 8.287 -14.859 1.00 25.03 377 LEU A N 1
ATOM 894 C CA . LEU A 1 127 ? 16.394 7.482 -13.745 1.00 23.25 377 LEU A CA 1
ATOM 895 C C . LEU A 1 127 ? 17.413 7.543 -12.599 1.00 20.27 377 LEU A C 1
ATOM 896 O O . LEU A 1 127 ? 18.475 6.930 -12.677 1.00 16.92 377 LEU A O 1
ATOM 901 N N . PRO A 1 128 ? 17.127 8.353 -11.568 1.00 16.43 378 PRO A N 1
ATOM 902 C CA . PRO A 1 128 ? 18.106 8.521 -10.520 1.00 16.23 378 PRO A CA 1
ATOM 903 C C . PRO A 1 128 ? 18.159 7.266 -9.663 1.00 13.80 378 PRO A C 1
ATOM 904 O O . PRO A 1 128 ? 17.123 6.808 -9.244 1.00 14.36 378 PRO A O 1
ATOM 908 N N . ARG A 1 129 ? 19.351 6.810 -9.359 1.00 13.45 379 ARG A N 1
ATOM 909 C CA . ARG A 1 129 ? 19.532 5.596 -8.523 1.00 13.75 379 ARG A CA 1
ATOM 910 C C . ARG A 1 129 ? 20.636 5.802 -7.525 1.00 12.82 379 ARG A C 1
ATOM 911 O O . ARG A 1 129 ? 21.594 6.458 -7.803 1.00 12.39 379 ARG A O 1
ATOM 919 N N . ILE A 1 130 ? 20.526 5.193 -6.361 1.00 12.53 380 ILE A N 1
ATOM 920 C CA . ILE A 1 130 ? 21.678 5.160 -5.451 1.00 13.46 380 ILE A CA 1
ATOM 921 C C . ILE A 1 130 ? 22.746 4.280 -6.043 1.00 12.82 380 ILE A C 1
ATOM 922 O O . ILE A 1 130 ? 22.491 3.496 -7.029 1.00 14.13 380 ILE A O 1
ATOM 927 N N . VAL A 1 131 ? 23.938 4.396 -5.502 1.00 13.46 381 VAL A N 1
ATOM 928 C CA . VAL A 1 131 ? 25.048 3.526 -5.853 1.00 14.32 381 VAL A CA 1
ATOM 929 C C . VAL A 1 131 ? 25.237 2.532 -4.715 1.00 16.11 381 VAL A C 1
ATOM 930 O O . VAL A 1 131 ? 25.794 2.879 -3.653 1.00 15.14 381 VAL A O 1
ATOM 934 N N . SER A 1 132 ? 24.739 1.313 -4.914 1.00 15.15 382 SER A N 1
ATOM 935 C CA . SER A 1 132 ? 24.934 0.244 -3.908 1.00 16.95 382 SER A CA 1
ATOM 936 C C . SER A 1 132 ? 25.998 -0.671 -4.425 1.00 18.36 382 SER A C 1
ATOM 937 O O . SER A 1 132 ? 25.834 -1.242 -5.529 1.00 21.56 382 SER A O 1
ATOM 940 N N . LEU A 1 133 ? 27.084 -0.832 -3.679 1.00 19.63 383 LEU A N 1
ATOM 941 C CA . LEU A 1 133 ? 28.143 -1.725 -4.089 1.00 20.97 383 LEU A CA 1
ATOM 942 C C . LEU A 1 133 ? 27.800 -3.226 -3.897 1.00 21.48 383 LEU A C 1
ATOM 943 O O . LEU A 1 133 ? 28.454 -4.099 -4.473 1.00 23.91 383 LEU A O 1
ATOM 948 N N . GLY A 1 134 ? 26.788 -3.533 -3.121 1.00 20.13 384 GLY A N 1
ATOM 949 C CA . GLY A 1 134 ? 26.538 -4.930 -2.762 1.00 21.04 384 GLY A CA 1
ATOM 950 C C . GLY A 1 134 ? 25.620 -5.031 -1.590 1.00 20.67 384 GLY A C 1
ATOM 951 O O . GLY A 1 134 ? 25.132 -3.993 -1.081 1.00 19.03 384 GLY A O 1
ATOM 952 N N . LYS A 1 135 ? 25.335 -6.279 -1.209 1.00 18.80 385 LYS A N 1
ATOM 953 C CA . LYS A 1 135 ? 24.402 -6.590 -0.143 1.00 19.82 385 LYS A CA 1
ATOM 954 C C . LYS A 1 135 ? 25.147 -7.288 0.966 1.00 19.69 385 LYS A C 1
ATOM 955 O O . LYS A 1 135 ? 26.148 -7.907 0.716 1.00 20.35 385 LYS A O 1
ATOM 961 N N A VAL A 1 136 ? 24.660 -7.148 2.192 0.70 19.03 386 VAL A N 1
ATOM 962 N N B VAL A 1 136 ? 24.652 -7.157 2.194 0.30 19.57 386 VAL A N 1
ATOM 963 C CA A VAL A 1 136 ? 25.186 -7.906 3.345 0.70 20.51 386 VAL A CA 1
ATOM 964 C CA B VAL A 1 136 ? 25.154 -7.936 3.332 0.30 20.20 386 VAL A CA 1
ATOM 965 C C A VAL A 1 136 ? 24.015 -8.306 4.247 0.70 20.46 386 VAL A C 1
ATOM 966 C C B VAL A 1 136 ? 24.006 -8.311 4.246 0.30 20.45 386 VAL A C 1
ATOM 967 O O A VAL A 1 136 ? 23.049 -7.539 4.430 0.70 20.52 386 VAL A O 1
ATOM 968 O O B VAL A 1 136 ? 23.076 -7.520 4.457 0.30 20.50 386 VAL A O 1
ATOM 975 N N . TYR A 1 137 ? 24.070 -9.524 4.789 1.00 20.85 387 TYR A N 1
ATOM 976 C CA . TYR A 1 137 ? 23.077 -9.986 5.748 1.00 21.71 387 TYR A CA 1
ATOM 977 C C . TYR A 1 137 ? 23.510 -9.560 7.152 1.00 18.40 387 TYR A C 1
ATOM 978 O O . TYR A 1 137 ? 24.673 -9.511 7.453 1.00 18.41 387 TYR A O 1
ATOM 987 N N . GLY A 1 138 ? 22.544 -9.239 7.990 1.00 20.38 388 GLY A N 1
ATOM 988 C CA . GLY A 1 138 ? 22.862 -8.781 9.347 1.00 20.76 388 GLY A CA 1
ATOM 989 C C . GLY A 1 138 ? 23.734 -9.752 10.097 1.00 21.57 388 GLY A C 1
ATOM 990 O O . GLY A 1 138 ? 24.753 -9.364 10.713 1.00 21.13 388 GLY A O 1
ATOM 991 N N . GLU A 1 139 ? 23.382 -11.042 9.951 1.00 22.61 389 GLU A N 1
ATOM 992 C CA . GLU A 1 139 ? 24.163 -12.164 10.532 1.00 25.06 389 GLU A CA 1
ATOM 993 C C . GLU A 1 139 ? 25.638 -12.110 10.247 1.00 22.46 389 GLU A C 1
ATOM 994 O O . GLU A 1 139 ? 26.436 -12.371 11.152 1.00 23.49 389 GLU A O 1
ATOM 1000 N N . GLN A 1 140 ? 26.035 -11.720 9.039 1.00 22.11 390 GLN A N 1
ATOM 1001 C CA . GLN A 1 140 ? 27.474 -11.656 8.675 1.00 20.58 390 GLN A CA 1
ATOM 1002 C C . GLN A 1 140 ? 28.214 -10.546 9.437 1.00 20.87 390 GLN A C 1
ATOM 1003 O O . GLN A 1 140 ? 29.444 -10.530 9.515 1.00 22.26 390 GLN A O 1
ATOM 1009 N N . LEU A 1 141 ? 27.468 -9.590 9.967 1.00 19.26 391 LEU A N 1
ATOM 1010 C CA . LEU A 1 141 ? 28.111 -8.463 10.647 1.00 20.42 391 LEU A CA 1
ATOM 1011 C C . LEU A 1 141 ? 28.204 -8.706 12.162 1.00 19.75 391 LEU A C 1
ATOM 1012 O O . LEU A 1 141 ? 28.919 -7.958 12.826 1.00 20.16 391 LEU A O 1
ATOM 1017 N N . ILE A 1 142 ? 27.515 -9.723 12.705 1.00 20.66 392 ILE A N 1
ATOM 1018 C CA . ILE A 1 142 ? 27.563 -9.982 14.177 1.00 21.39 392 ILE A CA 1
ATOM 1019 C C . ILE A 1 142 ? 29.047 -10.058 14.603 1.00 22.14 392 ILE A C 1
ATOM 1020 O O . ILE A 1 142 ? 29.829 -10.691 13.934 1.00 22.04 392 ILE A O 1
ATOM 1025 N N . GLY A 1 143 ? 29.453 -9.275 15.613 1.00 19.50 393 GLY A N 1
ATOM 1026 C CA . GLY A 1 143 ? 30.814 -9.292 16.096 1.00 20.44 393 GLY A CA 1
ATOM 1027 C C . GLY A 1 143 ? 31.725 -8.219 15.568 1.00 20.07 393 GLY A C 1
ATOM 1028 O O . GLY A 1 143 ? 32.854 -8.058 16.047 1.00 20.09 393 GLY A O 1
ATOM 1029 N N . THR A 1 144 ? 31.258 -7.453 14.593 1.00 18.73 394 THR A N 1
ATOM 10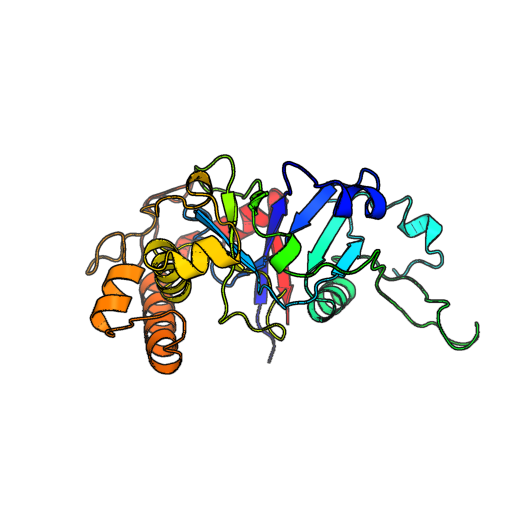30 C CA . THR A 1 144 ? 32.062 -6.360 14.059 1.00 17.98 394 THR A CA 1
ATOM 1031 C C . THR A 1 144 ? 32.263 -5.261 15.112 1.00 16.77 394 THR A C 1
ATOM 1032 O O . THR A 1 144 ? 31.283 -4.860 15.751 1.00 17.16 394 THR A O 1
ATOM 1036 N N . PRO A 1 145 ? 33.508 -4.805 15.296 1.00 18.05 395 PRO A N 1
ATOM 1037 C CA . PRO A 1 145 ? 33.840 -3.750 16.246 1.00 18.51 395 PRO A CA 1
ATOM 1038 C C . PRO A 1 145 ? 33.647 -2.396 15.631 1.00 17.17 395 PRO A C 1
ATOM 1039 O O . PRO A 1 145 ? 34.033 -2.182 14.484 1.00 17.69 395 PRO A O 1
ATOM 1043 N N . LEU A 1 146 ? 33.020 -1.507 16.405 1.00 15.38 396 LEU A N 1
ATOM 1044 C CA . LEU A 1 146 ? 32.634 -0.175 15.962 1.00 14.75 396 LEU A CA 1
ATOM 1045 C C . LEU A 1 146 ? 33.147 0.889 16.902 1.00 14.56 396 LEU A C 1
ATOM 1046 O O . LEU A 1 146 ? 33.153 0.687 18.113 1.00 15.08 396 LEU A O 1
ATOM 1051 N N A SER A 1 147 ? 33.606 2.006 16.338 0.60 14.94 397 SER A N 1
ATOM 1052 N N B SER A 1 147 ? 33.557 2.016 16.340 0.40 14.31 397 SER A N 1
ATOM 1053 C CA A SER A 1 147 ? 33.831 3.225 17.100 0.60 14.93 397 SER A CA 1
ATOM 1054 C CA B SER A 1 147 ? 33.839 3.201 17.111 0.40 13.92 397 SER A CA 1
ATOM 1055 C C A SER A 1 147 ? 32.524 4.036 17.093 0.60 13.81 397 SER A C 1
ATOM 1056 C C B SER A 1 147 ? 32.573 4.079 17.099 0.40 13.43 397 SER A C 1
ATOM 1057 O O A SER A 1 147 ? 32.030 4.418 16.037 0.60 12.18 397 SER A O 1
ATOM 1058 O O B SER A 1 147 ? 32.155 4.543 16.040 0.40 12.43 397 SER A O 1
ATOM 1063 N N . ALA A 1 148 ? 31.967 4.282 18.271 1.00 13.32 398 ALA A N 1
ATOM 1064 C CA . ALA A 1 148 ? 30.713 5.011 18.410 1.00 13.36 398 ALA A CA 1
ATOM 1065 C C . ALA A 1 148 ? 30.969 6.322 19.165 1.00 14.33 398 ALA A C 1
ATOM 1066 O O . ALA A 1 148 ? 31.899 6.398 20.015 1.00 14.92 398 ALA A O 1
ATOM 1068 N N . PRO A 1 149 ? 30.136 7.352 18.892 1.00 13.99 399 PRO A N 1
ATOM 1069 C CA . PRO A 1 149 ? 30.304 8.642 19.567 1.00 14.13 399 PRO A CA 1
ATOM 1070 C C . PRO A 1 149 ? 29.893 8.600 21.011 1.00 13.38 399 PRO A C 1
ATOM 1071 O O . PRO A 1 149 ? 29.028 7.865 21.365 1.00 12.48 399 PRO A O 1
ATOM 1075 N N . MET A 1 150 ? 30.564 9.387 21.846 1.00 13.44 400 MET A N 1
ATOM 1076 C CA . MET A 1 150 ? 30.188 9.681 23.218 1.00 15.43 400 MET A CA 1
ATOM 1077 C C . MET A 1 150 ? 30.267 8.601 24.277 1.00 14.14 400 MET A C 1
ATOM 1078 O O . MET A 1 150 ? 30.477 8.936 25.450 1.00 15.23 400 MET A O 1
ATOM 1083 N N . THR A 1 151 ? 30.085 7.319 23.918 1.00 12.78 401 THR A N 1
ATOM 1084 C CA . THR A 1 151 ? 30.142 6.252 24.888 1.00 12.95 401 THR A CA 1
ATOM 1085 C C . THR A 1 151 ? 31.588 6.160 25.440 1.00 13.53 401 THR A C 1
ATOM 1086 O O . THR A 1 151 ? 32.521 6.458 24.732 1.00 12.30 401 THR A O 1
ATOM 1090 N N . PRO A 1 152 ? 31.758 5.782 26.716 1.00 14.07 402 PRO A N 1
ATOM 1091 C CA . PRO A 1 152 ? 33.141 5.608 27.225 1.00 14.60 402 PRO A CA 1
ATOM 1092 C C . PRO A 1 152 ? 33.849 4.385 26.635 1.00 15.24 402 PRO A C 1
ATOM 1093 O O . PRO A 1 152 ? 35.080 4.357 26.634 1.00 15.40 402 PRO A O 1
ATOM 1097 N N . TYR A 1 153 ? 33.102 3.400 26.128 1.00 14.96 403 TYR A N 1
ATOM 1098 C CA . TYR A 1 153 ? 33.745 2.258 25.476 1.00 15.30 403 TYR A CA 1
ATOM 1099 C C . TYR A 1 153 ? 34.451 2.687 24.197 1.00 16.87 403 TYR A C 1
ATOM 1100 O O . TYR A 1 153 ? 33.906 3.399 23.338 1.00 14.38 403 TYR A O 1
ATOM 1109 N N . SER A 1 154 ? 35.680 2.212 24.075 1.00 16.91 404 SER A N 1
ATOM 1110 C CA . SER A 1 154 ? 36.486 2.446 22.903 1.00 19.96 404 SER A CA 1
ATOM 1111 C C . SER A 1 154 ? 35.929 1.736 21.648 1.00 18.20 404 SER A C 1
ATOM 1112 O O . SER A 1 154 ? 35.899 2.316 20.562 1.00 18.30 404 SER A O 1
ATOM 1115 N N . LEU A 1 155 ? 35.497 0.491 21.829 1.00 18.15 405 LEU A N 1
ATOM 1116 C CA . LEU A 1 155 ? 34.792 -0.289 20.824 1.00 18.00 405 LEU A CA 1
ATOM 1117 C C . LEU A 1 155 ? 33.529 -0.898 21.380 1.00 16.52 405 LEU A C 1
ATOM 1118 O O . LEU A 1 155 ? 33.482 -1.326 22.549 1.00 16.60 405 LEU A O 1
ATOM 1123 N N . ILE A 1 156 ? 32.501 -0.939 20.559 1.00 14.48 406 ILE A N 1
ATOM 1124 C CA . ILE A 1 156 ? 31.310 -1.707 20.840 1.00 15.25 406 ILE A CA 1
ATOM 1125 C C . ILE A 1 156 ? 31.047 -2.639 19.666 1.00 15.18 406 ILE A C 1
ATOM 1126 O O . ILE A 1 156 ? 31.579 -2.433 18.619 1.00 16.50 406 ILE A O 1
ATOM 1131 N N . PHE A 1 157 ? 30.164 -3.598 19.832 1.00 15.22 407 PHE A N 1
ATOM 1132 C CA . PHE A 1 157 ? 30.051 -4.713 18.871 1.00 17.18 407 PHE A CA 1
ATOM 1133 C C . PHE A 1 157 ? 28.652 -4.948 18.375 1.00 15.50 407 PHE A C 1
ATOM 1134 O O . PHE A 1 157 ? 27.701 -4.712 19.099 1.00 16.18 407 PHE A O 1
ATOM 1142 N N . ILE A 1 158 ? 28.541 -5.395 17.108 1.00 16.36 408 ILE A N 1
ATOM 1143 C CA . ILE A 1 158 ? 27.251 -5.674 16.533 1.00 16.91 408 ILE A CA 1
ATOM 1144 C C . ILE A 1 158 ? 26.699 -7.010 17.111 1.00 17.55 408 ILE A C 1
ATOM 1145 O O . ILE A 1 158 ? 27.375 -8.013 17.055 1.00 18.90 408 ILE A O 1
ATOM 1150 N N . LEU A 1 159 ? 25.452 -6.998 17.576 1.00 19.43 409 LEU A N 1
ATOM 1151 C CA . LEU A 1 159 ? 24.764 -8.174 18.110 1.00 20.42 409 LEU A CA 1
ATOM 1152 C C . LEU A 1 159 ? 23.393 -8.274 17.501 1.00 21.30 409 LEU A C 1
ATOM 1153 O O . LEU A 1 159 ? 22.896 -7.282 16.945 1.00 17.87 409 LEU A O 1
ATOM 1158 N N . PRO A 1 160 ? 22.756 -9.464 17.575 1.00 20.97 410 PRO A N 1
ATOM 1159 C CA . PRO A 1 160 ? 21.445 -9.637 16.983 1.00 20.83 410 PRO A CA 1
ATOM 1160 C C . PRO A 1 160 ? 20.321 -9.159 17.856 1.00 21.51 410 PRO A C 1
ATOM 1161 O O . PRO A 1 160 ? 20.352 -9.362 19.099 1.00 21.09 410 PRO A O 1
ATOM 1165 N N A MET A 1 161 ? 19.356 -8.495 17.242 0.60 19.87 411 MET A N 1
ATOM 1166 N N B MET A 1 161 ? 19.340 -8.508 17.240 0.40 20.20 411 MET A N 1
ATOM 1167 C CA A MET A 1 161 ? 18.087 -8.207 17.860 0.60 22.44 411 MET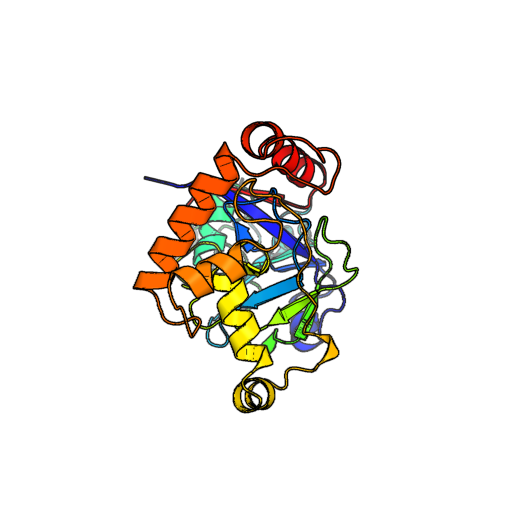 A CA 1
ATOM 1168 C CA B MET A 1 161 ? 18.074 -8.196 17.879 0.40 21.84 411 MET A CA 1
ATOM 1169 C C A MET A 1 161 ? 17.002 -8.624 16.882 0.60 22.57 411 MET A C 1
ATOM 1170 C C B MET A 1 161 ? 16.948 -8.543 16.913 0.40 22.22 411 MET A C 1
ATOM 1171 O O A MET A 1 161 ? 17.052 -8.280 15.704 0.60 23.33 411 MET A O 1
ATOM 1172 O O B MET A 1 161 ? 16.907 -8.062 15.785 0.40 22.53 411 MET A O 1
ATOM 1181 N N . PHE A 1 162 ? 16.011 -9.363 17.382 1.00 23.41 412 PHE A N 1
ATOM 1182 C CA . PHE A 1 162 ? 14.997 -10.010 16.503 1.00 22.91 412 PHE A CA 1
ATOM 1183 C C . PHE A 1 162 ? 13.749 -9.204 16.300 1.00 21.75 412 PHE A C 1
ATOM 1184 O O . PHE A 1 162 ? 13.045 -9.395 15.318 1.00 24.30 412 PHE A O 1
ATOM 1192 N N . SER A 1 163 ? 13.485 -8.264 17.186 1.00 21.88 413 SER A N 1
ATOM 1193 C CA . SER A 1 163 ? 12.331 -7.379 17.062 1.00 22.35 413 SER A CA 1
ATOM 1194 C C . SER A 1 163 ? 12.515 -6.240 16.041 1.00 22.48 413 SER A C 1
ATOM 1195 O O . SER A 1 163 ? 11.584 -5.486 15.809 1.00 23.17 413 SER A O 1
ATOM 1198 N N . ILE A 1 164 ? 13.714 -6.073 15.490 1.00 21.64 414 ILE A N 1
ATOM 1199 C CA . ILE A 1 164 ? 13.960 -4.944 14.538 1.00 20.81 414 ILE A CA 1
ATOM 1200 C C . ILE A 1 164 ? 13.021 -5.021 13.332 1.00 21.04 414 ILE A C 1
ATOM 1201 O O . ILE A 1 164 ? 12.888 -6.078 12.751 1.00 21.44 414 ILE A O 1
ATOM 1206 N N . SER A 1 165 ? 12.425 -3.885 12.941 1.00 21.19 415 SER A N 1
ATOM 1207 C CA . SER A 1 165 ? 11.684 -3.781 11.695 1.00 20.01 415 SER A CA 1
ATOM 1208 C C . SER A 1 165 ? 12.567 -3.262 10.539 1.00 22.03 415 SER A C 1
ATOM 1209 O O . SER A 1 165 ? 13.142 -2.175 10.619 1.00 20.03 415 SER A O 1
ATOM 1212 N N . MET A 1 166 ? 12.658 -4.029 9.465 1.00 21.05 416 MET A N 1
ATOM 1213 C CA . MET A 1 166 ? 13.323 -3.561 8.238 1.00 23.90 416 MET A CA 1
ATOM 1214 C C . MET A 1 166 ? 12.597 -2.437 7.550 1.00 23.01 416 MET A C 1
ATOM 1215 O O . MET A 1 166 ? 13.181 -1.785 6.687 1.00 25.31 416 MET A O 1
ATOM 1220 N N . GLU A 1 167 ? 11.360 -2.161 7.934 1.00 24.07 417 GLU A N 1
ATOM 1221 C CA . GLU A 1 167 ? 10.613 -1.074 7.358 1.00 26.33 417 GLU A CA 1
ATOM 1222 C C . GLU A 1 167 ? 10.803 0.247 8.074 1.00 24.41 417 GLU A C 1
ATOM 1223 O O . GLU A 1 167 ? 10.149 1.214 7.678 1.00 26.10 417 GLU A O 1
ATOM 1229 N N . LYS A 1 168 ? 11.623 0.298 9.142 1.00 21.11 418 LYS A N 1
ATOM 1230 C CA . LYS A 1 168 ? 11.773 1.498 9.950 1.00 20.30 418 LYS A CA 1
ATOM 1231 C C . LYS A 1 168 ? 13.233 1.911 10.003 1.00 16.79 418 LYS A C 1
ATOM 1232 O O . LYS A 1 168 ? 14.090 1.077 10.054 1.00 13.92 418 LYS A O 1
ATOM 1238 N N . GLY A 1 169 ? 13.481 3.216 9.980 1.00 16.96 419 GLY A N 1
ATOM 1239 C CA . GLY A 1 169 ? 14.835 3.735 10.064 1.00 15.53 419 GLY A CA 1
ATOM 1240 C C . GLY A 1 169 ? 15.725 3.040 9.074 1.00 14.84 419 GLY A C 1
ATOM 1241 O O . GLY A 1 169 ? 15.325 2.831 7.895 1.00 14.84 419 GLY A O 1
ATOM 1242 N N . THR A 1 170 ? 16.918 2.655 9.501 1.00 13.32 420 THR A N 1
ATOM 1243 C CA . THR A 1 170 ? 17.858 2.023 8.590 1.00 13.29 420 THR A CA 1
ATOM 1244 C C . THR A 1 170 ? 17.826 0.521 8.713 1.00 14.57 420 THR A C 1
ATOM 1245 O O . THR A 1 170 ? 18.586 -0.175 8.021 1.00 13.17 420 THR A O 1
ATOM 1249 N N . GLY A 1 171 ? 16.996 0.027 9.641 1.00 15.73 421 GLY A N 1
ATOM 1250 C CA . GLY A 1 171 ? 17.079 -1.368 10.110 1.00 15.66 421 GLY A CA 1
ATOM 1251 C C . GLY A 1 171 ? 18.260 -1.726 10.975 1.00 15.82 421 GLY A C 1
ATOM 1252 O O . GLY A 1 171 ? 18.477 -2.922 11.249 1.00 15.25 421 GLY A O 1
ATOM 1253 N N . ILE A 1 172 ? 19.039 -0.718 11.413 1.00 13.44 422 ILE A N 1
ATOM 1254 C CA . ILE A 1 172 ? 20.183 -0.937 12.325 1.00 14.27 422 ILE A CA 1
ATOM 1255 C C . ILE A 1 172 ? 20.001 0.014 13.478 1.00 14.21 422 ILE A C 1
ATOM 1256 O O . ILE A 1 172 ? 19.626 1.175 13.279 1.00 13.75 422 ILE A O 1
ATOM 1261 N N . VAL A 1 173 ? 20.247 -0.449 14.710 1.00 14.21 423 VAL A N 1
ATOM 1262 C CA . VAL A 1 173 ? 19.799 0.293 15.893 1.00 14.80 423 VAL A CA 1
ATOM 1263 C C . VAL A 1 173 ? 20.926 0.253 16.914 1.00 15.00 423 VAL A C 1
ATOM 1264 O O . VAL A 1 173 ? 21.475 -0.816 17.161 1.00 15.51 423 VAL A O 1
ATOM 1268 N N . THR A 1 174 ? 21.333 1.398 17.464 1.00 14.24 424 THR A N 1
ATOM 1269 C CA . THR A 1 174 ? 22.326 1.340 18.510 1.00 14.34 424 THR A CA 1
ATOM 1270 C C . THR A 1 174 ? 21.671 1.012 19.848 1.00 14.36 424 THR A C 1
ATOM 1271 O O . THR A 1 174 ? 20.477 1.235 20.020 1.00 16.36 424 THR A O 1
ATOM 1275 N N . SER A 1 175 ? 22.460 0.491 20.782 1.00 13.85 425 SER A N 1
ATOM 1276 C CA . SER A 1 175 ? 21.911 -0.100 22.024 1.00 14.17 425 SER A CA 1
ATOM 1277 C C . SER A 1 175 ? 22.300 0.690 23.255 1.00 14.52 425 SER A C 1
ATOM 1278 O O . SER A 1 175 ? 23.477 0.834 23.533 1.00 14.43 425 SER A O 1
ATOM 1281 N N . VAL A 1 176 ? 21.296 1.163 23.990 1.00 14.42 426 VAL A N 1
ATOM 1282 C CA . VAL A 1 176 ? 21.495 1.875 25.261 1.00 14.05 426 VAL A CA 1
ATOM 1283 C C . VAL A 1 176 ? 20.541 1.194 26.304 1.00 15.06 426 VAL A C 1
ATOM 1284 O O . VAL A 1 176 ? 19.431 1.683 26.607 1.00 15.23 426 VAL A O 1
ATOM 1288 N N . PRO A 1 177 ? 20.978 0.045 26.808 1.00 15.28 427 PRO A N 1
ATOM 1289 C CA . PRO A 1 177 ? 20.145 -0.792 27.680 1.00 17.59 427 PRO A CA 1
ATOM 1290 C C . PRO A 1 177 ? 19.793 -0.207 29.037 1.00 19.19 427 PRO A C 1
ATOM 1291 O O . PRO A 1 177 ? 18.856 -0.687 29.671 1.00 21.05 427 PRO A O 1
ATOM 1295 N N . SER A 1 178 ? 20.506 0.813 29.473 1.00 18.03 428 SER A N 1
ATOM 1296 C CA . SER A 1 178 ? 20.135 1.551 30.679 1.00 17.93 428 SER A CA 1
ATOM 1297 C C . SER A 1 178 ? 18.813 2.297 30.531 1.00 18.34 428 SER A C 1
ATOM 1298 O O . SER A 1 178 ? 18.094 2.497 31.539 1.00 17.95 428 SER A O 1
ATOM 1301 N N . ASP A 1 179 ? 18.485 2.738 29.293 1.00 15.94 429 ASP A N 1
ATOM 1302 C CA . ASP A 1 179 ? 17.371 3.639 29.112 1.00 16.25 429 ASP A CA 1
ATOM 1303 C C . ASP A 1 179 ? 16.453 3.350 27.928 1.00 16.45 429 ASP A C 1
ATOM 1304 O O . ASP A 1 179 ? 15.604 4.197 27.612 1.00 17.31 429 ASP A O 1
ATOM 1309 N N . SER A 1 180 ? 16.598 2.156 27.364 1.00 16.75 430 SER A N 1
ATOM 1310 C CA . SER A 1 180 ? 15.694 1.589 26.393 1.00 18.05 430 SER A CA 1
ATOM 1311 C C . SER A 1 180 ? 15.227 0.214 26.858 1.00 18.07 430 SER A C 1
ATOM 1312 O O . SER A 1 180 ? 16.007 -0.693 26.927 1.00 17.32 430 SER A O 1
ATOM 1315 N N . PRO A 1 181 ? 13.939 0.065 27.125 1.00 20.25 431 PRO A N 1
ATOM 1316 C CA . PRO A 1 181 ? 13.401 -1.237 27.537 1.00 22.46 431 PRO A CA 1
ATOM 1317 C C . PRO A 1 181 ? 13.664 -2.318 26.521 1.00 20.58 431 PRO A C 1
ATOM 1318 O O . PRO A 1 181 ? 14.074 -3.398 26.879 1.00 19.55 431 PRO A O 1
ATOM 1322 N N . ASP A 1 182 ? 13.481 -1.998 25.235 1.00 21.01 432 ASP A N 1
ATOM 1323 C CA . ASP A 1 182 ? 13.836 -2.929 24.171 1.00 21.71 432 ASP A CA 1
ATOM 1324 C C . ASP A 1 182 ? 15.297 -3.388 24.212 1.00 20.59 432 ASP A C 1
ATOM 1325 O O . ASP A 1 182 ? 15.592 -4.579 24.076 1.00 18.62 432 ASP A O 1
ATOM 1330 N N . ASP A 1 183 ? 16.220 -2.442 24.379 1.00 17.41 433 ASP A N 1
ATOM 1331 C CA . ASP A 1 183 ? 17.652 -2.805 24.418 1.00 18.59 433 ASP A CA 1
ATOM 1332 C C . ASP A 1 183 ? 18.000 -3.695 25.646 1.00 19.09 433 ASP A C 1
ATOM 1333 O O . ASP A 1 183 ? 18.837 -4.619 25.546 1.00 18.33 433 ASP A O 1
ATOM 1338 N N . TYR A 1 184 ? 17.374 -3.367 26.776 1.00 20.42 434 TYR A N 1
ATOM 1339 C CA . TYR A 1 184 ? 17.580 -4.107 28.026 1.00 22.05 434 TYR A CA 1
ATOM 1340 C C . TYR A 1 184 ? 17.072 -5.525 27.840 1.00 21.89 434 TYR A C 1
ATOM 1341 O O . TYR A 1 184 ? 17.793 -6.461 28.157 1.00 23.92 434 TYR A O 1
ATOM 1350 N N . ALA A 1 185 ? 15.855 -5.678 27.308 1.00 22.58 435 ALA A N 1
ATOM 1351 C CA . ALA A 1 185 ? 15.284 -7.034 27.103 1.00 24.03 435 ALA A CA 1
ATOM 1352 C C . ALA A 1 185 ? 16.120 -7.837 26.134 1.00 24.03 435 ALA A C 1
ATOM 1353 O O . ALA A 1 185 ? 16.542 -8.947 26.437 1.00 25.15 435 ALA A O 1
ATOM 1355 N N . ALA A 1 186 ? 16.477 -7.245 24.992 1.00 22.99 436 ALA A N 1
ATOM 1356 C CA . ALA A 1 186 ? 17.255 -7.986 23.991 1.00 23.33 436 ALA A CA 1
ATOM 1357 C C . ALA A 1 186 ? 18.649 -8.395 24.413 1.00 21.94 436 ALA A C 1
ATOM 1358 O O . ALA A 1 186 ? 19.155 -9.450 24.011 1.00 24.22 436 ALA A O 1
ATOM 1360 N N . LEU A 1 187 ? 19.293 -7.574 25.227 1.00 21.06 437 LEU A N 1
ATOM 1361 C CA . LEU A 1 187 ? 20.623 -7.888 25.717 1.00 22.41 437 LEU A CA 1
ATOM 1362 C C . LEU A 1 187 ? 20.545 -8.963 26.801 1.00 23.71 437 LEU A C 1
ATOM 1363 O O . LEU A 1 187 ? 21.404 -9.839 26.876 1.00 24.59 437 LEU A O 1
ATOM 1368 N N . ARG A 1 188 ? 19.537 -8.834 27.640 1.00 26.57 438 ARG A N 1
ATOM 1369 C CA . ARG A 1 188 ? 19.284 -9.856 28.675 1.00 28.97 438 ARG A CA 1
ATOM 1370 C C . ARG A 1 188 ? 18.972 -11.218 28.038 1.00 30.48 438 ARG A C 1
ATOM 1371 O O . ARG A 1 188 ? 19.434 -12.242 28.552 1.00 29.84 438 ARG A O 1
ATOM 1379 N N . ASP A 1 189 ? 18.220 -11.219 26.928 1.00 30.49 439 ASP A N 1
ATOM 1380 C CA . ASP A 1 189 ? 17.999 -12.455 26.146 1.00 32.79 439 ASP A CA 1
ATOM 1381 C C . ASP A 1 189 ? 19.321 -13.102 25.716 1.00 33.81 439 ASP A C 1
ATOM 1382 O O . ASP A 1 189 ? 19.441 -14.336 25.770 1.00 33.47 439 ASP A O 1
ATOM 1387 N N . ILE A 1 190 ? 20.288 -12.292 25.269 1.00 32.38 440 ILE A N 1
ATOM 1388 C CA . ILE A 1 190 ? 21.638 -12.789 24.920 1.00 31.00 440 ILE A CA 1
ATOM 1389 C C . ILE A 1 190 ? 22.375 -13.307 26.155 1.00 35.47 440 ILE A C 1
ATOM 1390 O O . ILE A 1 190 ? 23.022 -14.369 26.093 1.00 34.45 440 ILE A O 1
ATOM 1395 N N . LYS A 1 191 ? 22.303 -12.552 27.254 1.00 35.78 441 LYS A N 1
ATOM 1396 C CA . LYS A 1 191 ? 23.059 -12.897 28.467 1.00 38.03 441 LYS A CA 1
ATOM 1397 C C . LYS A 1 191 ? 22.591 -14.195 29.141 1.00 39.24 441 LYS A C 1
ATOM 1398 O O . LYS A 1 191 ? 23.401 -14.882 29.732 1.00 36.90 441 LYS A O 1
ATOM 1404 N N . THR A 1 192 ? 21.306 -14.527 28.994 1.00 38.84 442 THR A N 1
ATOM 1405 C CA . THR A 1 192 ? 20.693 -15.621 29.711 1.00 40.81 442 THR A CA 1
ATOM 1406 C C . THR A 1 192 ? 20.436 -16.859 28.846 1.00 43.60 442 THR A C 1
ATOM 1407 O O . THR A 1 192 ? 20.083 -17.888 29.399 1.00 46.90 442 THR A O 1
ATOM 1411 N N . LYS A 1 193 ? 20.603 -16.775 27.517 1.00 40.83 443 LYS A N 1
ATOM 1412 C CA . LYS A 1 193 ? 20.393 -17.916 26.615 1.00 38.37 443 LYS A CA 1
ATOM 1413 C C . LYS A 1 193 ? 21.695 -18.339 25.953 1.00 41.63 443 LYS A C 1
ATOM 1414 O O . LYS A 1 193 ? 22.062 -17.785 24.923 1.00 41.32 443 LYS A O 1
ATOM 1420 N N . PRO A 1 194 ? 22.399 -19.347 26.519 1.00 44.72 444 PRO A N 1
ATOM 1421 C CA . PRO A 1 194 ? 23.611 -19.798 25.828 1.00 43.24 444 PRO A CA 1
ATOM 1422 C C . PRO A 1 194 ? 23.325 -20.494 24.509 1.00 39.48 444 PRO A C 1
ATOM 1423 O O . PRO A 1 194 ? 24.246 -20.650 23.739 1.00 40.30 444 PRO A O 1
ATOM 1427 N N . LEU A 1 195 ? 22.085 -20.930 24.267 1.00 40.56 445 LEU A N 1
ATOM 1428 C CA . LEU A 1 195 ? 21.683 -21.440 22.939 1.00 45.21 445 LEU A CA 1
ATOM 1429 C C . LEU A 1 195 ? 21.539 -20.348 21.859 1.00 46.52 445 LEU A C 1
ATOM 1430 O O . LEU A 1 195 ? 21.565 -20.634 20.643 1.00 42.88 445 LEU A O 1
ATOM 1435 N N . LEU A 1 196 ? 21.320 -19.115 22.311 1.00 45.07 446 LEU A N 1
ATOM 1436 C CA . LEU A 1 196 ? 21.319 -17.957 21.428 1.00 42.34 446 LEU A CA 1
ATOM 1437 C C . LEU A 1 196 ? 22.741 -17.566 21.078 1.00 36.52 446 LEU A C 1
ATOM 1438 O O . LEU A 1 196 ? 23.049 -17.336 19.923 1.00 36.09 446 LEU A O 1
ATOM 1443 N N . ARG A 1 197 ? 23.595 -17.492 22.094 1.00 35.77 447 ARG A N 1
ATOM 1444 C CA . ARG A 1 197 ? 24.998 -17.135 21.927 1.00 35.39 447 ARG A CA 1
ATOM 1445 C C . ARG A 1 197 ? 25.757 -18.156 21.113 1.00 37.14 447 ARG A C 1
ATOM 1446 O O . ARG A 1 197 ? 26.676 -17.812 20.382 1.00 37.77 447 ARG A O 1
ATOM 1454 N N . GLU A 1 198 ? 25.406 -19.422 21.273 1.00 42.49 448 GLU A N 1
ATOM 1455 C CA . GLU A 1 198 ? 26.030 -20.476 20.494 1.00 42.78 448 GLU A CA 1
ATOM 1456 C C . GLU A 1 198 ? 25.630 -20.377 19.022 1.00 37.24 448 GLU A C 1
ATOM 1457 O O . GLU A 1 198 ? 26.480 -20.389 18.158 1.00 32.44 448 GLU A O 1
ATOM 1463 N N . LYS A 1 199 ? 24.339 -20.259 18.743 1.00 37.46 449 LYS A N 1
ATOM 1464 C CA . LYS A 1 199 ? 23.866 -20.165 17.359 1.00 39.08 449 LYS A CA 1
ATOM 1465 C C . LYS A 1 199 ? 24.576 -19.099 16.509 1.00 40.10 449 LYS A C 1
ATOM 1466 O O . LYS A 1 199 ? 24.839 -19.344 15.336 1.00 38.31 449 LYS A O 1
ATOM 1472 N N . TYR A 1 200 ? 24.869 -17.929 17.089 1.00 37.10 450 TYR A N 1
ATOM 1473 C CA . TYR A 1 200 ? 25.538 -16.841 16.354 1.00 35.82 450 TYR A CA 1
ATOM 1474 C C . TYR A 1 200 ? 26.977 -16.629 16.769 1.00 35.06 450 TYR A C 1
ATOM 1475 O O . TYR A 1 200 ? 27.560 -15.617 16.443 1.00 34.68 450 TYR A O 1
ATOM 1484 N N . SER A 1 201 ? 27.557 -17.572 17.499 1.00 34.20 451 SER A N 1
ATOM 1485 C CA . SER A 1 201 ? 28.956 -17.472 17.946 1.00 34.81 451 SER A CA 1
ATOM 1486 C C . SER A 1 201 ? 29.330 -16.168 18.652 1.00 33.42 451 SER A C 1
ATOM 1487 O O . SER A 1 201 ? 30.445 -15.617 18.474 1.00 33.20 451 SER A O 1
ATOM 1490 N N . ILE A 1 202 ? 28.408 -15.705 19.487 1.00 33.02 452 ILE A N 1
ATOM 1491 C CA . ILE A 1 202 ? 28.629 -14.481 20.265 1.00 32.37 452 ILE A CA 1
ATOM 1492 C C . ILE A 1 202 ? 29.677 -14.721 21.349 1.00 31.53 452 ILE A C 1
ATOM 1493 O O . ILE A 1 202 ? 29.430 -15.461 22.285 1.00 33.21 452 ILE A O 1
ATOM 1498 N N . LYS A 1 203 ? 30.840 -14.102 21.197 1.00 31.80 453 LYS A N 1
ATOM 1499 C CA . LYS A 1 203 ? 31.888 -14.097 22.203 1.00 30.94 453 LYS A CA 1
ATOM 1500 C C . LYS A 1 203 ? 31.491 -13.303 23.459 1.00 34.07 453 LYS A C 1
ATOM 1501 O O . LYS A 1 203 ? 30.652 -12.379 23.399 1.00 30.05 453 LYS A O 1
ATOM 1507 N N . ASP A 1 204 ? 32.046 -13.686 24.618 1.00 32.10 454 ASP A N 1
ATOM 1508 C CA . ASP A 1 204 ? 31.748 -12.950 25.859 1.00 32.89 454 ASP A CA 1
ATOM 1509 C C . ASP A 1 204 ? 32.190 -11.495 25.811 1.00 29.57 454 ASP A C 1
ATOM 1510 O O . ASP A 1 204 ? 31.479 -10.626 26.315 1.00 26.97 454 ASP A O 1
ATOM 1515 N N . GLU A 1 205 ? 33.369 -11.244 25.249 1.00 27.87 455 GLU A N 1
ATOM 1516 C CA . GLU A 1 205 ? 33.941 -9.892 25.226 1.00 33.39 455 GLU A CA 1
ATOM 1517 C C . GLU A 1 205 ? 33.177 -8.874 24.328 1.00 30.71 455 GLU A C 1
ATOM 1518 O O . GLU A 1 205 ? 33.564 -7.703 24.280 1.00 31.62 455 GLU A O 1
ATOM 1524 N N . TRP A 1 206 ? 32.137 -9.335 23.621 1.00 27.97 456 TRP A N 1
ATOM 1525 C CA . TRP A 1 206 ? 31.228 -8.460 22.842 1.00 25.10 456 TRP A CA 1
ATOM 1526 C C . TRP A 1 206 ? 30.017 -7.973 23.650 1.00 25.66 456 TRP A C 1
ATOM 1527 O O . TRP A 1 206 ? 29.181 -7.198 23.122 1.00 22.82 456 TRP A O 1
ATOM 1538 N N . ILE A 1 207 ? 29.866 -8.520 24.858 1.00 25.53 457 ILE A N 1
ATOM 1539 C CA . ILE A 1 207 ? 28.724 -8.253 25.686 1.00 24.59 457 ILE A CA 1
ATOM 1540 C C . ILE A 1 207 ? 29.204 -7.321 26.778 1.00 24.47 457 ILE A C 1
ATOM 1541 O O . ILE A 1 207 ? 29.876 -7.767 27.710 1.00 22.47 457 ILE A O 1
ATOM 1546 N N . LEU A 1 208 ? 28.897 -6.020 26.623 1.00 23.49 458 LEU A N 1
ATOM 1547 C CA . LEU A 1 208 ? 29.424 -4.951 27.512 1.00 21.10 458 LEU A CA 1
ATOM 1548 C C . LEU A 1 208 ? 28.367 -4.520 28.520 1.00 21.97 458 LEU A C 1
ATOM 1549 O O . LEU A 1 208 ? 27.152 -4.592 28.252 1.00 20.64 458 LEU A O 1
ATOM 1554 N N . ASP A 1 209 ? 28.831 -4.083 29.696 1.00 21.00 459 ASP A N 1
ATOM 1555 C CA . ASP A 1 209 ? 27.964 -3.731 30.795 1.00 20.73 459 ASP A CA 1
ATOM 1556 C C . ASP A 1 209 ? 27.210 -2.436 30.533 1.00 19.88 459 ASP A C 1
ATOM 1557 O O . ASP A 1 209 ? 27.789 -1.496 29.979 1.00 18.71 459 ASP A O 1
ATOM 1562 N N . PRO A 1 210 ? 25.934 -2.379 30.932 1.00 20.54 460 PRO A N 1
ATOM 1563 C CA . PRO A 1 210 ? 25.172 -1.102 30.895 1.00 20.72 460 PRO A CA 1
ATOM 1564 C C . PRO A 1 210 ? 25.796 -0.003 31.737 1.00 19.63 460 PRO A C 1
ATOM 1565 O O . PRO A 1 210 ? 26.478 -0.274 32.728 1.00 18.39 460 PRO A O 1
ATOM 1569 N N . LEU A 1 211 ? 25.596 1.228 31.284 1.00 18.24 461 LEU A N 1
ATOM 1570 C CA . LEU A 1 211 ? 26.219 2.392 31.863 1.00 17.13 461 LEU A CA 1
ATOM 1571 C C . LEU A 1 211 ? 25.121 3.288 32.427 1.00 18.11 461 LEU A C 1
ATOM 1572 O O . LEU A 1 211 ? 24.038 3.457 31.802 1.00 18.31 461 LEU A O 1
ATOM 1577 N N . GLU A 1 212 ? 25.367 3.833 33.624 1.00 16.61 462 GLU A N 1
ATOM 1578 C CA . GLU A 1 212 ? 24.504 4.844 34.217 1.00 15.82 462 GLU A CA 1
ATOM 1579 C C . GLU A 1 212 ? 24.730 6.157 33.512 1.00 14.10 462 GLU A C 1
ATOM 1580 O O . GLU A 1 212 ? 25.858 6.670 33.483 1.00 14.00 462 GLU A O 1
ATOM 1586 N N . ILE A 1 213 ? 23.668 6.691 32.897 1.00 11.92 463 ILE A N 1
ATOM 1587 C CA . ILE A 1 213 ? 23.740 7.959 32.188 1.00 12.30 463 ILE A CA 1
ATOM 1588 C C . ILE A 1 213 ? 22.658 9.001 32.513 1.00 12.30 463 ILE A C 1
ATOM 1589 O O . ILE A 1 213 ? 22.883 10.196 32.261 1.00 12.81 463 ILE A O 1
ATOM 1594 N N . ILE A 1 214 ? 21.503 8.575 33.029 1.00 13.60 464 ILE A N 1
ATOM 1595 C CA . ILE A 1 214 ? 20.379 9.468 33.241 1.00 14.28 464 ILE A CA 1
ATOM 1596 C C . ILE A 1 214 ? 19.728 9.129 34.564 1.00 14.75 464 ILE A C 1
ATOM 1597 O O . ILE A 1 214 ? 19.467 7.973 34.809 1.00 14.03 464 ILE A O 1
ATOM 1602 N N . GLU A 1 215 ? 19.452 10.161 35.351 1.00 14.92 465 GLU A N 1
ATOM 1603 C CA . GLU A 1 215 ? 18.690 10.032 36.585 1.00 17.73 465 GLU A CA 1
ATOM 1604 C C . GLU A 1 215 ? 17.242 10.395 36.270 1.00 18.16 465 GLU A C 1
ATOM 1605 O O . GLU A 1 215 ? 16.988 11.408 35.636 1.00 17.97 465 GLU A O 1
ATOM 1611 N N . VAL A 1 216 ? 16.332 9.548 36.690 1.00 20.40 466 VAL A N 1
ATOM 1612 C CA . VAL A 1 216 ? 14.914 9.845 36.684 1.00 23.07 466 VAL A CA 1
ATOM 1613 C C . VAL A 1 216 ? 14.490 9.961 38.171 1.00 26.25 466 VAL A C 1
ATOM 1614 O O . VAL A 1 216 ? 14.403 8.946 38.846 1.00 24.49 466 VAL A O 1
ATOM 1618 N N . PRO A 1 217 ? 14.271 11.192 38.667 1.00 29.64 467 PRO A N 1
ATOM 1619 C CA . PRO A 1 217 ? 14.206 11.382 40.137 1.00 38.14 467 PRO A CA 1
ATOM 1620 C C . PRO A 1 217 ? 13.374 10.471 41.039 1.00 44.24 467 PRO A C 1
ATOM 1621 O O . PRO A 1 217 ? 13.709 10.369 42.219 1.00 51.67 467 PRO A O 1
ATOM 1625 N N . GLY A 1 218 ? 12.380 9.752 40.522 1.00 47.99 468 GLY A N 1
ATOM 1626 C CA . GLY A 1 218 ? 11.697 8.719 41.338 1.00 47.60 468 GLY A CA 1
ATOM 1627 C C . GLY A 1 218 ? 12.098 7.274 41.078 1.00 47.70 468 GLY A C 1
ATOM 1628 O O . GLY A 1 218 ? 11.552 6.352 41.688 1.00 45.89 468 GLY A O 1
ATOM 1629 N N . PHE A 1 219 ? 13.033 7.068 40.159 1.00 43.08 469 PHE A N 1
ATOM 1630 C CA . PHE A 1 219 ? 13.359 5.740 39.641 1.00 43.01 469 PHE A CA 1
ATOM 1631 C C . PHE A 1 219 ? 14.841 5.355 39.761 1.00 34.93 469 PHE A C 1
ATOM 1632 O O . PHE A 1 219 ? 15.144 4.187 39.781 1.00 32.88 469 PHE A O 1
ATOM 1640 N N . GLY A 1 220 ? 15.747 6.325 39.761 1.00 31.22 470 GLY A N 1
ATOM 1641 C CA . GLY A 1 220 ? 17.173 6.055 39.847 1.00 28.39 470 GLY A CA 1
ATOM 1642 C C . GLY A 1 220 ? 17.871 6.248 38.510 1.00 26.64 470 GLY A C 1
ATOM 1643 O O . GLY A 1 220 ? 17.481 7.131 37.706 1.00 25.06 470 GLY A O 1
ATOM 1644 N N . PHE A 1 221 ? 18.892 5.417 38.290 1.00 24.40 471 PHE A N 1
ATOM 1645 C CA . PHE A 1 221 ? 19.901 5.612 37.212 1.00 24.20 471 PHE A CA 1
ATOM 1646 C C . PHE A 1 221 ? 19.922 4.438 36.227 1.00 24.72 471 PHE A C 1
ATOM 1647 O O . PHE A 1 221 ? 20.752 4.420 35.314 1.00 24.85 471 PHE A O 1
ATOM 1655 N N . MET A 1 222 ? 19.012 3.475 36.380 1.00 22.71 472 MET A N 1
ATOM 1656 C CA . MET A 1 222 ? 18.972 2.293 35.533 1.00 27.21 472 MET A CA 1
ATOM 1657 C C . MET A 1 222 ? 17.487 2.023 35.221 1.00 25.91 472 MET A C 1
ATOM 1658 O O . MET A 1 222 ? 16.936 0.939 35.458 1.00 29.20 472 MET A O 1
ATOM 1663 N N . THR A 1 223 ? 16.846 3.038 34.643 1.00 24.57 473 THR A N 1
ATOM 1664 C CA . THR A 1 223 ? 15.389 3.079 34.538 1.00 23.92 473 THR A CA 1
ATOM 1665 C C . THR A 1 223 ? 14.765 2.030 33.614 1.00 25.93 473 THR A C 1
ATOM 1666 O O . THR A 1 223 ? 13.643 1.572 33.878 1.00 25.64 473 THR A O 1
ATOM 1670 N N . ALA A 1 224 ? 15.445 1.655 32.525 1.00 25.51 474 ALA A N 1
ATOM 1671 C CA . ALA A 1 224 ? 14.870 0.654 31.617 1.00 28.72 474 ALA A CA 1
ATOM 1672 C C . ALA A 1 224 ? 14.677 -0.717 32.308 1.00 29.63 474 ALA A C 1
ATOM 1673 O O . ALA A 1 224 ? 13.675 -1.387 32.102 1.00 30.19 474 ALA A O 1
ATOM 1675 N N . GLU A 1 225 ? 15.660 -1.135 33.094 1.00 32.09 475 GLU A N 1
ATOM 1676 C CA . GLU A 1 225 ? 15.552 -2.383 33.874 1.00 33.41 475 GLU A CA 1
ATOM 1677 C C . GLU A 1 225 ? 14.401 -2.298 34.862 1.00 33.33 475 GLU A C 1
ATOM 1678 O O . GLU A 1 225 ? 13.579 -3.201 34.953 1.00 34.49 475 GLU A O 1
ATOM 1684 N N . LEU A 1 226 ? 14.329 -1.188 35.576 1.00 34.98 476 LEU A N 1
ATOM 1685 C CA . LEU A 1 226 ? 13.242 -0.989 36.528 1.00 38.22 476 LEU A CA 1
ATOM 1686 C C . LEU A 1 226 ? 11.861 -1.054 35.859 1.00 37.27 476 LEU A C 1
ATOM 1687 O O . LEU A 1 226 ? 10.950 -1.643 36.422 1.00 38.98 476 LEU A O 1
ATOM 1692 N N . LEU A 1 227 ? 11.708 -0.502 34.647 1.00 33.18 477 LEU A N 1
ATOM 1693 C CA . LEU A 1 227 ? 10.432 -0.551 33.936 1.00 31.76 477 LEU A CA 1
ATOM 1694 C C . LEU A 1 227 ? 10.123 -1.919 33.351 1.00 31.52 477 LEU A C 1
ATOM 1695 O O . LEU A 1 227 ? 8.961 -2.345 33.336 1.00 34.86 477 LEU A O 1
ATOM 1700 N N . CYS A 1 228 ? 11.123 -2.619 32.851 1.00 29.38 478 CYS A N 1
ATOM 1701 C CA . CYS A 1 228 ? 10.869 -3.975 32.368 1.00 30.81 478 CYS A CA 1
ATOM 1702 C C . CYS A 1 228 ? 10.290 -4.856 33.485 1.00 34.42 478 CYS A C 1
ATOM 1703 O O . CYS A 1 228 ? 9.385 -5.664 33.231 1.00 36.71 478 CYS A O 1
ATOM 1706 N N . ASN A 1 229 ? 10.813 -4.680 34.700 1.00 37.87 479 ASN A N 1
ATOM 1707 C CA . ASN A 1 229 ? 10.272 -5.371 35.885 1.00 40.36 479 ASN A CA 1
ATOM 1708 C C . ASN A 1 229 ? 8.848 -4.892 36.153 1.00 41.68 479 ASN A C 1
ATOM 1709 O O . ASN A 1 229 ? 7.924 -5.711 36.198 1.00 46.68 479 ASN A O 1
ATOM 1714 N N . GLN A 1 230 ? 8.650 -3.579 36.244 1.00 42.78 480 GLN A N 1
ATOM 1715 C CA . GLN A 1 230 ? 7.311 -2.999 36.476 1.00 43.55 480 GLN A CA 1
ATOM 1716 C C . GLN A 1 230 ? 6.237 -3.521 35.507 1.00 43.83 480 GLN A C 1
ATOM 1717 O O . GLN A 1 230 ? 5.116 -3.799 35.931 1.00 43.87 480 GLN A O 1
ATOM 1723 N N . TYR A 1 231 ? 6.576 -3.639 34.222 1.00 38.19 481 TYR A N 1
ATOM 1724 C CA . TYR A 1 231 ? 5.692 -4.233 33.212 1.00 39.58 481 TYR A CA 1
ATOM 1725 C C . TYR A 1 231 ? 5.805 -5.770 33.103 1.00 38.20 481 TYR A C 1
ATOM 1726 O O . TYR A 1 231 ? 5.165 -6.359 32.266 1.00 36.79 481 TYR A O 1
ATOM 1735 N N . LYS A 1 232 ? 6.596 -6.412 33.952 1.00 42.16 482 LYS A N 1
ATOM 1736 C CA . LYS A 1 232 ? 6.874 -7.855 33.847 1.00 45.01 482 LYS A CA 1
ATOM 1737 C C . LYS A 1 232 ? 7.139 -8.333 32.409 1.00 41.94 482 LYS A C 1
ATOM 1738 O O . LYS A 1 232 ? 6.468 -9.223 31.900 1.00 44.60 482 LYS A O 1
ATOM 1744 N N . ILE A 1 233 ? 8.126 -7.705 31.767 1.00 40.39 483 ILE A N 1
ATOM 1745 C CA . ILE A 1 233 ? 8.569 -8.070 30.425 1.00 35.92 483 ILE A CA 1
ATOM 1746 C C . ILE A 1 233 ? 9.627 -9.148 30.600 1.00 35.39 483 ILE A C 1
ATOM 1747 O O . ILE A 1 233 ? 10.576 -8.945 31.337 1.00 31.67 483 ILE A O 1
ATOM 1752 N N . GLN A 1 234 ? 9.470 -10.286 29.921 1.00 39.50 484 GLN A N 1
ATOM 1753 C CA . GLN A 1 234 ? 10.408 -11.416 30.064 1.00 43.56 484 GLN A CA 1
ATOM 1754 C C . GLN A 1 234 ? 11.269 -11.676 28.850 1.00 40.95 484 GLN A C 1
ATOM 1755 O O . GLN A 1 234 ? 12.277 -12.378 28.954 1.00 37.50 484 GLN A O 1
ATOM 1761 N N . SER A 1 235 ? 10.853 -11.181 27.687 1.00 40.70 485 SER A N 1
ATOM 1762 C CA . SER A 1 235 ? 11.696 -11.275 26.511 1.00 38.88 485 SER A CA 1
ATOM 1763 C C . SER A 1 235 ? 11.529 -10.074 25.562 1.00 34.69 485 SER A C 1
ATOM 1764 O O . SER A 1 235 ? 10.564 -9.295 25.621 1.00 30.60 485 SER A O 1
ATOM 1767 N N . GLN A 1 236 ? 12.460 -9.976 24.639 1.00 31.74 486 GLN A N 1
ATOM 1768 C CA . GLN A 1 236 ? 12.419 -8.887 23.671 1.00 33.49 486 GLN A CA 1
ATOM 1769 C C . GLN A 1 236 ? 11.205 -8.973 22.733 1.00 33.57 486 GLN A C 1
ATOM 1770 O O . GLN A 1 236 ? 11.007 -8.063 21.929 1.00 32.09 486 GLN A O 1
ATOM 1776 N N . ASN A 1 237 ? 10.414 -10.058 22.814 1.00 35.77 487 ASN A N 1
ATOM 1777 C CA . ASN A 1 237 ? 9.189 -10.222 22.004 1.00 36.15 487 ASN A CA 1
ATOM 1778 C C . ASN A 1 237 ? 7.897 -9.716 22.617 1.00 37.15 487 ASN A C 1
ATOM 1779 O O . ASN A 1 237 ? 6.887 -9.722 21.934 1.00 37.74 487 ASN A O 1
ATOM 1784 N N . ASP A 1 238 ? 7.906 -9.258 23.865 1.00 37.04 488 ASP A N 1
ATOM 1785 C CA . ASP A 1 238 ? 6.657 -8.844 24.521 1.00 40.38 488 ASP A CA 1
ATOM 1786 C C . ASP A 1 238 ? 6.240 -7.473 24.029 1.00 41.77 488 ASP A C 1
ATOM 1787 O O . ASP A 1 238 ? 6.318 -6.474 24.752 1.00 45.95 488 ASP A O 1
ATOM 1792 N N . SER A 1 239 ? 5.743 -7.451 22.799 1.00 40.91 489 SER A N 1
ATOM 1793 C CA . SER A 1 239 ? 5.602 -6.224 22.039 1.00 43.97 489 SER A CA 1
ATOM 1794 C C . SER A 1 239 ? 4.658 -5.231 22.683 1.00 44.43 489 SER A C 1
ATOM 1795 O O . SER A 1 239 ? 4.994 -4.041 22.786 1.00 41.47 489 SER A O 1
ATOM 1798 N N . ALA A 1 240 ? 3.491 -5.700 23.130 1.00 43.93 490 ALA A N 1
ATOM 1799 C CA . ALA A 1 240 ? 2.489 -4.789 23.715 1.00 44.12 490 ALA A CA 1
ATOM 1800 C C . ALA A 1 240 ? 3.031 -4.157 24.998 1.00 39.46 490 ALA A C 1
ATOM 1801 O O . ALA A 1 240 ? 2.902 -2.943 25.218 1.00 44.22 490 ALA A O 1
ATOM 1803 N N . LYS A 1 241 ? 3.657 -4.974 25.831 1.00 36.79 491 LYS A N 1
ATOM 1804 C CA . LYS A 1 241 ? 4.209 -4.490 27.085 1.00 38.93 491 LYS A CA 1
ATOM 1805 C C . LYS A 1 241 ? 5.391 -3.503 26.877 1.00 37.05 491 LYS A C 1
ATOM 1806 O O . LYS A 1 241 ? 5.438 -2.412 27.500 1.00 36.06 491 LYS A O 1
ATOM 1812 N N . LEU A 1 242 ? 6.334 -3.922 26.029 1.00 33.87 492 LEU A N 1
ATOM 1813 C CA . LEU A 1 242 ? 7.468 -3.067 25.587 1.00 34.21 492 LEU A CA 1
ATOM 1814 C C . LEU A 1 242 ? 7.021 -1.746 24.973 1.00 33.76 492 LEU A C 1
ATOM 1815 O O . LEU A 1 242 ? 7.682 -0.706 25.170 1.00 31.66 492 LEU A O 1
ATOM 1820 N N . LYS A 1 243 ? 5.883 -1.763 24.282 1.00 33.81 493 LYS A N 1
ATOM 1821 C CA . LYS A 1 243 ? 5.342 -0.530 23.706 1.00 37.15 493 LYS A CA 1
ATOM 1822 C C . LYS A 1 243 ? 4.936 0.454 24.797 1.00 37.49 493 LYS A C 1
ATOM 1823 O O . LYS A 1 243 ? 5.225 1.646 24.674 1.00 38.70 493 LYS A O 1
ATOM 1829 N N . GLN A 1 244 ? 4.309 -0.035 25.870 1.00 37.79 494 GLN A N 1
ATOM 1830 C CA . GLN A 1 244 ? 3.897 0.840 26.982 1.00 39.52 494 GLN A CA 1
ATOM 1831 C C . GLN A 1 244 ? 5.121 1.363 27.750 1.00 32.77 494 GLN A C 1
ATOM 1832 O O . GLN A 1 244 ? 5.198 2.554 28.075 1.00 33.54 494 GLN A O 1
ATOM 1838 N N . ALA A 1 245 ? 6.052 0.459 28.029 1.00 28.70 495 ALA A N 1
ATOM 1839 C CA . ALA A 1 245 ? 7.300 0.778 28.697 1.00 29.49 495 ALA A CA 1
ATOM 1840 C C . ALA A 1 245 ? 8.094 1.840 27.923 1.00 29.18 495 ALA A C 1
ATOM 1841 O O . ALA A 1 245 ? 8.603 2.789 28.533 1.00 27.14 495 ALA A O 1
ATOM 1843 N N . LYS A 1 246 ? 8.189 1.640 26.606 1.00 29.92 496 LYS A N 1
ATOM 1844 C CA . LYS A 1 246 ? 8.918 2.541 25.672 1.00 32.52 496 LYS A CA 1
ATOM 1845 C C . LYS A 1 246 ? 8.349 3.921 25.726 1.00 32.14 496 LYS A C 1
ATOM 1846 O O . LYS A 1 246 ? 9.086 4.907 25.781 1.00 29.31 496 LYS A O 1
ATOM 1852 N N . GLU A 1 247 ? 7.023 3.980 25.649 1.00 29.99 497 GLU A N 1
ATOM 1853 C CA . GLU A 1 247 ? 6.321 5.258 25.672 1.00 34.26 497 GLU A CA 1
ATOM 1854 C C . GLU A 1 247 ? 6.433 5.959 27.018 1.00 30.85 497 GLU A C 1
ATOM 1855 O O . GLU A 1 247 ? 6.624 7.180 27.059 1.00 29.45 497 GLU A O 1
ATOM 1861 N N . GLU A 1 248 ? 6.361 5.206 28.115 1.00 29.05 498 GLU A N 1
ATOM 1862 C CA . GLU A 1 248 ? 6.491 5.824 29.441 1.00 29.61 498 GLU A CA 1
ATOM 1863 C C . GLU A 1 248 ? 7.911 6.391 29.636 1.00 24.02 498 GLU A C 1
ATOM 1864 O O . GLU A 1 248 ? 8.079 7.534 30.050 1.00 24.59 498 GLU A O 1
ATOM 1870 N N . ILE A 1 249 ? 8.921 5.604 29.314 1.00 23.03 499 ILE A N 1
ATOM 1871 C CA . ILE A 1 249 ? 10.319 6.048 29.566 1.00 23.24 499 ILE A CA 1
ATOM 1872 C C . ILE A 1 249 ? 10.662 7.236 28.658 1.00 20.75 499 ILE A C 1
ATOM 1873 O O . ILE A 1 249 ? 11.259 8.189 29.097 1.00 19.22 499 ILE A O 1
ATOM 1878 N N . TYR A 1 250 ? 10.164 7.223 27.413 1.00 21.31 500 TYR A N 1
ATOM 1879 C CA . TYR A 1 250 ? 10.422 8.339 26.508 1.00 19.94 500 TYR A CA 1
ATOM 1880 C C . TYR A 1 250 ? 9.887 9.661 27.112 1.00 21.28 500 TYR A C 1
ATOM 1881 O O . TYR A 1 250 ? 10.625 10.664 27.214 1.00 20.30 500 TYR A O 1
ATOM 1890 N N . LYS A 1 251 ? 8.619 9.670 27.535 1.00 20.65 501 LYS A N 1
ATOM 1891 C CA . LYS A 1 251 ? 8.034 10.924 28.002 1.00 23.51 501 LYS A CA 1
ATOM 1892 C C . LYS A 1 251 ? 8.663 11.322 29.333 1.00 22.17 501 LYS A C 1
ATOM 1893 O O . LYS A 1 251 ? 9.068 12.463 29.502 1.00 20.75 501 LYS A O 1
ATOM 1899 N N . LYS A 1 252 ? 8.754 10.365 30.235 1.00 22.62 502 LYS A N 1
ATOM 1900 C CA . LYS A 1 252 ? 9.276 10.609 31.606 1.00 26.67 502 LYS A CA 1
ATOM 1901 C C . LYS A 1 252 ? 10.706 11.180 31.573 1.00 23.63 502 LYS A C 1
ATOM 1902 O O . LYS A 1 252 ? 11.002 12.186 32.233 1.00 22.47 502 LYS A O 1
ATOM 1908 N N . GLU A 1 253 ? 11.562 10.572 30.741 1.00 21.35 503 GLU A N 1
ATOM 1909 C CA . GLU A 1 253 ? 12.958 11.025 30.620 1.00 17.94 503 GLU A CA 1
ATOM 1910 C C . GLU A 1 253 ? 13.103 12.339 29.923 1.00 18.60 503 GLU A C 1
ATOM 1911 O O . GLU A 1 253 ? 13.938 13.160 30.300 1.00 18.20 503 GLU A O 1
ATOM 1917 N N . PHE A 1 254 ? 12.288 12.595 28.878 1.00 16.89 504 PHE A N 1
ATOM 1918 C CA . PHE A 1 254 ? 12.393 13.903 28.229 1.00 18.06 504 PHE A CA 1
ATOM 1919 C C . PHE A 1 254 ? 12.119 15.041 29.245 1.00 18.62 504 PHE A C 1
ATOM 1920 O O . PHE A 1 254 ? 12.845 16.034 29.281 1.00 18.57 504 PHE A O 1
ATOM 1928 N N . TYR A 1 255 ? 11.042 14.909 30.013 1.00 21.64 505 TYR A N 1
ATOM 1929 C CA . TYR A 1 255 ? 10.573 16.017 30.885 1.00 22.60 505 TYR A CA 1
ATOM 1930 C C . TYR A 1 255 ? 11.252 16.037 32.266 1.00 24.54 505 TYR A C 1
ATOM 1931 O O . TYR A 1 255 ? 11.509 17.117 32.795 1.00 26.17 505 TYR A O 1
ATOM 1940 N N . GLU A 1 256 ? 11.592 14.863 32.787 1.00 23.26 506 GLU A N 1
ATOM 1941 C CA . GLU A 1 256 ? 12.168 14.747 34.152 1.00 26.43 506 GLU A CA 1
ATOM 1942 C C . GLU A 1 256 ? 13.623 14.213 34.241 1.00 24.83 506 GLU A C 1
ATOM 1943 O O . GLU A 1 256 ? 14.260 14.353 35.290 1.00 24.85 506 GLU A O 1
ATOM 1949 N N . GLY A 1 257 ? 14.152 13.613 33.184 1.00 22.02 507 GLY A N 1
ATOM 1950 C CA . GLY A 1 257 ? 15.493 12.940 33.266 1.00 20.55 507 GLY A CA 1
ATOM 1951 C C . GLY A 1 257 ? 16.622 13.933 33.330 1.00 18.40 507 GLY A C 1
ATOM 1952 O O . GLY A 1 257 ? 16.592 14.977 32.670 1.00 17.81 507 GLY A O 1
ATOM 1953 N N . ILE A 1 258 ? 17.626 13.642 34.160 1.00 17.06 508 ILE A N 1
ATOM 1954 C CA . ILE A 1 258 ? 18.783 14.525 34.301 1.00 16.50 508 ILE A CA 1
ATOM 1955 C C . ILE A 1 258 ? 19.982 13.740 33.797 1.00 16.07 508 ILE A C 1
ATOM 1956 O O . ILE A 1 258 ? 20.188 12.596 34.225 1.00 15.30 508 ILE A O 1
ATOM 1961 N N . LEU A 1 259 ? 20.763 14.359 32.927 1.00 16.54 509 LEU A N 1
ATOM 1962 C CA . LEU A 1 259 ? 21.951 13.735 32.378 1.00 16.50 509 LEU A CA 1
ATOM 1963 C C . LEU A 1 259 ? 23.000 13.752 33.466 1.00 16.22 509 LEU A C 1
ATOM 1964 O O . LEU A 1 259 ? 23.162 14.779 34.157 1.00 15.59 509 LEU A O 1
ATOM 1969 N N . ILE A 1 260 ? 23.699 12.628 33.619 1.00 15.11 510 ILE A N 1
ATOM 1970 C CA . ILE A 1 260 ? 24.894 12.634 34.496 1.00 15.61 510 ILE A CA 1
ATOM 1971 C C . ILE A 1 260 ? 26.245 12.520 33.777 1.00 17.62 510 ILE A C 1
ATOM 1972 O O . ILE A 1 260 ? 27.288 12.371 34.450 1.00 15.91 510 ILE A O 1
ATOM 1977 N N . ARG A 1 261 ? 26.216 12.645 32.452 1.00 17.24 511 ARG A N 1
ATOM 1978 C CA . ARG A 1 261 ? 27.415 12.542 31.584 1.00 16.38 511 ARG A CA 1
ATOM 1979 C C . ARG A 1 261 ? 27.446 13.654 30.606 1.00 17.35 511 ARG A C 1
ATOM 1980 O O . ARG A 1 261 ? 26.413 14.152 30.197 1.00 18.97 511 ARG A O 1
ATOM 1988 N N . GLY A 1 262 ? 28.654 14.033 30.175 1.00 17.33 512 GLY A N 1
ATOM 1989 C CA . GLY A 1 262 ? 28.842 14.877 29.039 1.00 18.50 512 GLY A CA 1
ATOM 1990 C C . GLY A 1 262 ? 28.930 16.303 29.405 1.00 20.43 512 GLY A C 1
ATOM 1991 O O . GLY A 1 262 ? 28.873 16.645 30.586 1.00 18.48 512 GLY A O 1
ATOM 1992 N N . LYS A 1 263 ? 29.009 17.119 28.366 1.00 20.62 513 LYS A N 1
ATOM 1993 C CA . LYS A 1 263 ? 29.100 18.556 28.474 1.00 24.66 513 LYS A CA 1
ATOM 1994 C C . LYS A 1 263 ? 27.938 19.112 29.268 1.00 25.65 513 LYS A C 1
ATOM 1995 O O . LYS A 1 263 ? 28.108 20.076 30.013 1.00 25.49 513 LYS A O 1
ATOM 2001 N N . TYR A 1 264 ? 26.773 18.483 29.158 1.00 23.56 514 TYR A N 1
ATOM 2002 C CA . TYR A 1 264 ? 25.568 19.011 29.801 1.00 23.51 514 TYR A CA 1
ATOM 2003 C C . TYR A 1 264 ? 25.151 18.235 31.024 1.00 23.65 514 TYR A C 1
ATOM 2004 O O . TYR A 1 264 ? 23.995 18.314 31.444 1.00 19.74 514 TYR A O 1
ATOM 2013 N N . SER A 1 265 ? 26.109 17.529 31.649 1.00 23.21 515 SER A N 1
ATOM 2014 C CA . SER A 1 265 ? 25.847 16.841 32.877 1.00 21.97 515 SER A CA 1
ATOM 2015 C C . SER A 1 265 ? 25.196 17.814 33.879 1.00 22.43 515 SER A C 1
ATOM 2016 O O . SER A 1 265 ? 25.585 18.971 33.987 1.00 20.37 515 SER A O 1
ATOM 2019 N N . GLY A 1 266 ? 24.200 17.308 34.572 1.00 19.35 516 GLY A N 1
ATOM 2020 C CA . GLY A 1 266 ? 23.439 18.095 35.527 1.00 22.06 516 GLY A CA 1
ATOM 2021 C C . GLY A 1 266 ? 22.177 18.740 34.982 1.00 22.61 516 GLY A C 1
ATOM 2022 O O . GLY A 1 266 ? 21.316 19.114 35.798 1.00 23.00 516 GLY A O 1
ATOM 2023 N N . MET A 1 267 ? 22.051 18.844 33.647 1.00 21.81 517 MET A N 1
ATOM 2024 C CA . MET A 1 267 ? 20.930 19.487 32.995 1.00 21.96 517 MET A CA 1
ATOM 2025 C C . MET A 1 267 ? 19.855 18.491 32.692 1.00 21.53 517 MET A C 1
ATOM 2026 O O . MET A 1 267 ? 20.127 17.301 32.478 1.00 19.09 517 MET A O 1
ATOM 2031 N N . LYS A 1 268 ? 18.622 18.976 32.627 1.00 18.94 518 LYS A N 1
ATOM 2032 C CA . LYS A 1 268 ? 17.523 18.158 32.189 1.00 20.39 518 LYS A CA 1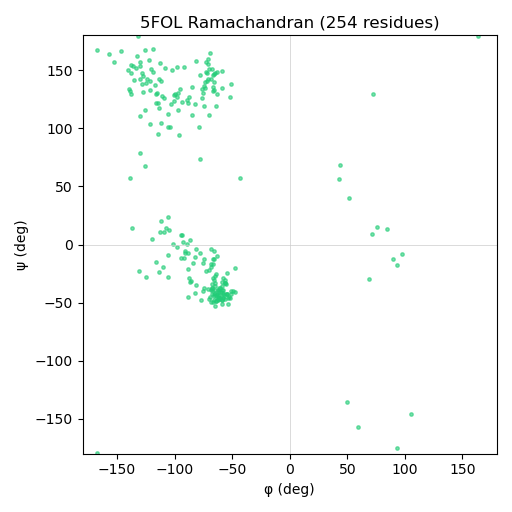
ATOM 2033 C C . LYS A 1 268 ? 17.681 17.797 30.690 1.00 17.78 518 LYS A C 1
ATOM 2034 O O . LYS A 1 268 ? 18.140 18.598 29.904 1.00 18.46 518 LYS A O 1
ATOM 2040 N N . ILE A 1 269 ? 17.249 16.615 30.333 1.00 17.31 519 ILE A N 1
ATOM 2041 C CA . ILE A 1 269 ? 17.244 16.238 28.929 1.00 18.22 519 ILE A CA 1
ATOM 2042 C C . ILE A 1 269 ? 16.529 17.318 28.083 1.00 19.47 519 ILE A C 1
ATOM 2043 O O . ILE A 1 269 ? 17.118 17.782 27.102 1.00 19.58 519 ILE A O 1
ATOM 2048 N N . CYS A 1 270 ? 15.349 17.807 28.522 1.00 20.61 520 CYS A N 1
ATOM 2049 C CA . CYS A 1 270 ? 14.595 18.762 27.684 1.00 20.62 520 CYS A CA 1
ATOM 2050 C C . CYS A 1 270 ? 15.400 20.005 27.307 1.00 21.00 520 CYS A C 1
ATOM 2051 O O . CYS A 1 270 ? 15.211 20.557 26.230 1.00 20.86 520 CYS A O 1
ATOM 2054 N N . ASP A 1 271 ? 16.319 20.420 28.168 1.00 19.22 521 ASP A N 1
ATOM 2055 C CA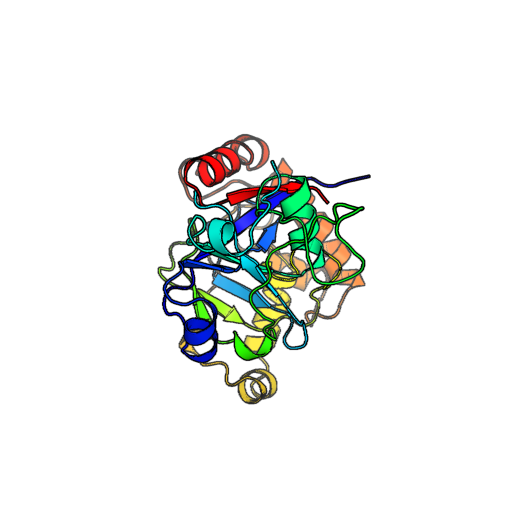 . ASP A 1 271 ? 17.162 21.557 27.938 1.00 20.73 521 ASP A CA 1
ATOM 2056 C C . ASP A 1 271 ? 18.463 21.232 27.187 1.00 20.17 521 ASP A C 1
ATOM 2057 O O . ASP A 1 271 ? 19.068 22.120 26.604 1.00 21.61 521 ASP A O 1
ATOM 2062 N N . ALA A 1 272 ? 18.906 19.975 27.198 1.00 19.14 522 ALA A N 1
ATOM 2063 C CA . ALA A 1 272 ? 20.222 19.593 26.633 1.00 18.03 522 ALA A CA 1
ATOM 2064 C C . ALA A 1 272 ? 20.165 18.858 25.289 1.00 16.26 522 ALA A C 1
ATOM 2065 O O . ALA A 1 272 ? 21.118 18.883 24.515 1.00 16.21 522 ALA A O 1
ATOM 2067 N N . LYS A 1 273 ? 19.074 18.174 25.070 1.00 16.79 523 LYS A N 1
ATOM 2068 C CA . LYS A 1 273 ? 18.938 17.274 23.928 1.00 17.33 523 LYS A CA 1
ATOM 2069 C C . LYS A 1 273 ? 19.304 17.881 22.595 1.00 18.35 523 LYS A C 1
ATOM 2070 O O . LYS A 1 273 ? 20.088 17.279 21.845 1.00 17.40 523 LYS A O 1
ATOM 2076 N N A GLU A 1 274 ? 18.771 19.063 22.267 0.60 17.94 524 GLU A N 1
ATOM 2077 N N B GLU A 1 274 ? 18.745 19.063 22.325 0.40 18.14 524 GLU A N 1
ATOM 2078 C CA A GLU A 1 274 ? 19.084 19.656 20.964 0.60 18.60 524 GLU A CA 1
ATOM 2079 C CA B GLU A 1 274 ? 18.994 19.781 21.087 0.40 18.68 524 GLU A CA 1
ATOM 2080 C C A GLU A 1 274 ? 20.507 20.192 20.879 0.60 18.00 524 GLU A C 1
ATOM 2081 C C B GLU A 1 274 ? 20.459 20.172 20.918 0.40 18.13 524 GLU A C 1
ATOM 20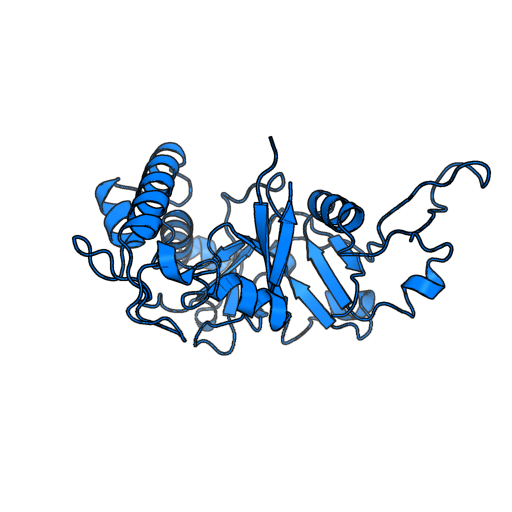82 O O A GLU A 1 274 ? 21.097 20.161 19.800 0.60 18.26 524 GLU A O 1
ATOM 2083 O O B GLU A 1 274 ? 21.008 20.033 19.827 0.40 18.03 524 GLU A O 1
ATOM 2094 N N . LEU A 1 275 ? 21.081 20.636 22.005 1.00 18.06 525 LEU A N 1
ATOM 2095 C CA . LEU A 1 275 ? 22.497 21.011 22.003 1.00 17.82 525 LEU A CA 1
ATOM 2096 C C . LEU A 1 275 ? 23.382 19.761 21.770 1.00 16.99 525 LEU A C 1
ATOM 2097 O O . LEU A 1 275 ? 24.350 19.818 21.042 1.00 16.84 525 LEU A O 1
ATOM 2102 N N . ILE A 1 276 ? 23.033 18.650 22.385 1.00 16.96 526 ILE A N 1
ATOM 2103 C CA . ILE A 1 276 ? 23.822 17.404 22.182 1.00 17.34 526 ILE A CA 1
ATOM 2104 C C . ILE A 1 276 ? 23.759 16.999 20.706 1.00 16.75 526 ILE A C 1
ATOM 2105 O O . ILE A 1 276 ? 24.749 16.695 20.062 1.00 17.76 526 ILE A O 1
ATOM 2110 N N . ARG A 1 277 ? 22.558 17.032 20.177 1.00 17.66 527 ARG A N 1
ATOM 2111 C CA . ARG A 1 277 ? 22.325 16.648 18.802 1.00 17.59 527 ARG A CA 1
ATOM 2112 C C . ARG A 1 277 ? 23.080 17.524 17.833 1.00 17.36 527 ARG A C 1
ATOM 2113 O O . ARG A 1 277 ? 23.719 17.002 16.921 1.00 16.76 527 ARG A O 1
ATOM 2121 N N . GLU A 1 278 ? 23.030 18.845 18.042 1.00 18.07 528 GLU A N 1
ATOM 2122 C CA . GLU A 1 278 ? 23.790 19.810 17.224 1.00 19.45 528 GLU A CA 1
ATOM 2123 C C . GLU A 1 278 ? 25.295 19.542 17.248 1.00 18.44 528 GLU A C 1
ATOM 2124 O O . GLU A 1 278 ? 25.976 19.630 16.216 1.00 19.04 528 GLU A O 1
ATOM 2130 N N . SER A 1 279 ? 25.813 19.226 18.424 1.00 18.65 529 SER A N 1
ATOM 2131 C CA . SER A 1 279 ? 27.202 18.812 18.547 1.00 19.69 529 SER A CA 1
ATOM 2132 C C . SER A 1 279 ? 27.576 17.548 17.803 1.00 16.36 529 SER A C 1
ATOM 2133 O O . SER A 1 279 ? 28.611 17.510 17.145 1.00 15.60 529 SER A O 1
ATOM 2136 N N . LEU A 1 280 ? 26.752 16.510 17.926 1.00 15.76 530 LEU A N 1
ATOM 2137 C CA . LEU A 1 280 ? 26.999 15.291 17.144 1.00 14.69 530 LEU A CA 1
ATOM 2138 C C . LEU A 1 280 ? 27.047 15.598 15.626 1.00 14.79 530 LEU A C 1
ATOM 2139 O O . LEU A 1 280 ? 27.902 15.097 14.880 1.00 14.53 530 LEU A O 1
ATOM 2144 N N . ILE A 1 281 ? 26.108 16.424 15.177 1.00 14.98 531 ILE A N 1
ATOM 2145 C CA . ILE A 1 281 ? 26.058 16.817 13.780 1.00 16.08 531 ILE A CA 1
ATOM 2146 C C . ILE A 1 281 ? 27.320 17.613 13.399 1.00 16.25 531 ILE A C 1
ATOM 2147 O O . ILE A 1 281 ? 27.928 17.318 12.398 1.00 14.70 531 ILE A O 1
ATOM 2152 N N . LYS A 1 282 ? 27.690 18.608 14.197 1.00 19.63 532 LYS A N 1
ATOM 2153 C CA . LYS A 1 282 ? 28.870 19.458 13.889 1.00 23.20 532 LYS A CA 1
ATOM 2154 C C . LYS A 1 282 ? 30.122 18.636 13.824 1.00 20.91 532 LYS A C 1
ATOM 2155 O O . LYS A 1 282 ? 30.950 18.859 12.973 1.00 21.60 532 LYS A O 1
ATOM 2161 N N . ASP A 1 283 ? 30.214 17.644 14.707 1.00 20.58 533 ASP A N 1
ATOM 2162 C CA . ASP A 1 283 ? 31.371 16.783 14.791 1.00 20.82 533 ASP A CA 1
ATOM 2163 C C . ASP A 1 283 ? 31.385 15.656 13.766 1.00 18.52 533 ASP A C 1
ATOM 2164 O O . ASP A 1 283 ? 32.348 14.904 13.687 1.00 19.39 533 ASP A O 1
ATOM 2169 N N . GLY A 1 284 ? 30.345 15.506 12.962 1.00 1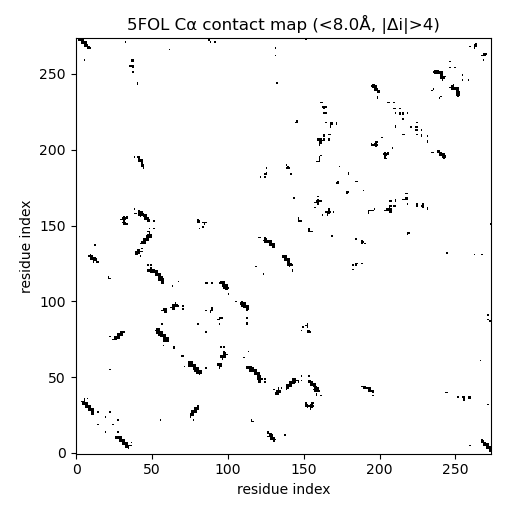5.75 534 GLY A N 1
ATOM 2170 C CA . GLY A 1 284 ? 30.375 14.508 11.932 1.00 15.28 534 GLY A CA 1
ATOM 2171 C C . GLY A 1 284 ? 29.979 13.108 12.370 1.00 15.04 534 GLY A C 1
ATOM 2172 O O . GLY A 1 284 ? 30.149 12.173 11.596 1.00 14.45 534 GLY A O 1
ATOM 2173 N N . TYR A 1 285 ? 29.394 12.991 13.562 1.00 14.42 535 TYR A N 1
ATOM 2174 C CA . TYR A 1 285 ? 28.961 11.699 14.104 1.00 15.48 535 TYR A CA 1
ATOM 2175 C C . TYR A 1 285 ? 27.501 11.388 13.755 1.00 13.53 535 TYR A C 1
ATOM 2176 O O . TYR A 1 285 ? 27.056 10.310 13.984 1.00 13.01 535 TYR A O 1
ATOM 2185 N N . ALA A 1 286 ? 26.779 12.365 13.262 1.00 12.84 536 ALA A N 1
ATOM 2186 C CA . ALA A 1 286 ? 25.330 12.273 13.092 1.00 12.66 536 ALA A CA 1
ATOM 2187 C C . ALA A 1 286 ? 24.838 13.144 11.995 1.00 11.79 536 ALA A C 1
ATOM 2188 O O . ALA A 1 286 ? 25.451 14.129 11.644 1.00 10.74 536 ALA A O 1
ATOM 2190 N N . LEU A 1 287 ? 23.683 12.779 11.468 1.00 12.27 537 LEU A N 1
ATOM 2191 C CA . LEU A 1 287 ? 22.979 13.582 10.480 1.00 13.14 537 LEU A CA 1
ATOM 2192 C C . LEU A 1 287 ? 21.481 13.659 10.780 1.00 12.28 537 LEU A C 1
ATOM 2193 O O . LEU A 1 287 ? 20.918 12.743 11.329 1.00 12.24 537 LEU A O 1
ATOM 2198 N N . ILE A 1 288 ? 20.833 14.727 10.342 1.00 12.56 538 ILE A N 1
ATOM 2199 C CA . ILE A 1 288 ? 19.385 14.812 10.438 1.00 13.38 538 ILE A CA 1
ATOM 2200 C C . ILE A 1 288 ? 18.826 13.903 9.303 1.00 12.64 538 ILE A C 1
ATOM 2201 O O . ILE A 1 288 ? 19.318 13.941 8.162 1.00 12.07 538 ILE A O 1
ATOM 2206 N N . TYR A 1 289 ? 17.837 13.082 9.640 1.00 11.60 539 TYR A N 1
ATOM 2207 C CA . TYR A 1 289 ? 17.222 12.186 8.678 1.00 12.98 539 TYR A CA 1
ATOM 2208 C C . TYR A 1 289 ? 15.708 12.175 8.903 1.00 13.40 539 TYR A C 1
ATOM 2209 O O . TYR A 1 289 ? 15.261 11.969 10.018 1.00 13.40 539 TYR A O 1
ATOM 2218 N N . LEU A 1 290 ? 14.947 12.321 7.823 1.00 14.14 540 LEU A N 1
ATOM 2219 C CA . LEU A 1 290 ? 13.483 12.298 7.847 1.00 16.14 540 LEU A CA 1
ATOM 2220 C C . LEU A 1 290 ? 12.976 11.051 7.150 1.00 15.64 540 LEU A C 1
ATOM 2221 O O . LEU A 1 290 ? 13.540 10.602 6.142 1.00 15.21 540 LEU A O 1
ATOM 2226 N N . GLU A 1 291 ? 11.912 10.469 7.724 1.00 16.64 541 GLU A N 1
ATOM 2227 C CA . GLU A 1 291 ? 11.112 9.485 6.980 1.00 18.39 541 GLU A CA 1
ATOM 2228 C C . GLU A 1 291 ? 9.654 9.387 7.450 1.00 21.29 541 GLU A C 1
ATOM 2229 O O . GLU A 1 291 ? 8.894 8.760 6.728 1.00 26.85 541 GLU A O 1
#

Sequence (274 aa):
GPQEYTLIKLKIHLIPEFLGSIVKGREVFVVVCATLRPETMYGQTNCWILPDGEYDLVLAFDQKIFDKYEDTMKKECNTVYICSERSAYNMAYQGIVPLIHGREQGVSDKLLPRIVSLGKVVYGEQLIGTPLSSAPMTPYSLIFILPMMFSISMEKGTGIVTSVPSDSPDDYAALRDIKTKPLLREKYSIKDEWILDPLEIIEVPGFGFMTAELLCNQYKIQSQNDSAKLKQAKEEIYKKEFYEGILIRGKYSGMKICDAKEELIRESLIKDGYALIYLE